Protein AF-A0A1I3E8C1-F1 (afdb_monomer_lite)

Organism: NCBI:txid1114924

Structure (mmCIF, N/CA/C/O backbone):
data_AF-A0A1I3E8C1-F1
#
_entry.id   AF-A0A1I3E8C1-F1
#
loop_
_atom_site.group_PDB
_atom_site.id
_atom_site.type_symbol
_atom_site.label_atom_id
_atom_site.label_alt_id
_atom_site.label_comp_id
_atom_site.label_asym_id
_atom_site.label_entity_id
_atom_site.label_seq_id
_atom_site.pdbx_PDB_ins_code
_atom_site.Cartn_x
_atom_site.Cartn_y
_atom_site.Cartn_z
_atom_site.occupancy
_atom_site.B_iso_or_equiv
_atom_site.auth_seq_id
_atom_site.auth_comp_id
_atom_site.auth_asym_id
_atom_site.auth_atom_id
_atom_site.pdbx_PDB_model_num
ATOM 1 N N . MET A 1 1 ? -11.367 -11.200 -10.787 1.00 90.81 1 MET A N 1
ATOM 2 C CA . MET A 1 1 ? -10.631 -12.449 -10.501 1.00 90.81 1 MET A CA 1
ATOM 3 C C . MET A 1 1 ? -9.320 -12.421 -11.269 1.00 90.81 1 MET A C 1
ATOM 5 O O . MET A 1 1 ? -9.346 -12.141 -12.465 1.00 90.81 1 MET A O 1
ATOM 9 N N . LYS A 1 2 ? -8.200 -12.751 -10.620 1.00 92.44 2 LYS A N 1
ATOM 10 C CA . LYS A 1 2 ? -6.857 -12.758 -11.223 1.00 92.44 2 LYS A CA 1
ATOM 11 C C . LYS A 1 2 ? -6.466 -14.172 -11.637 1.00 92.44 2 LYS A C 1
ATOM 13 O O . LYS A 1 2 ? -6.745 -15.126 -10.909 1.00 92.44 2 LYS A O 1
ATOM 18 N N . ARG A 1 3 ? -5.844 -14.322 -12.805 1.00 94.31 3 ARG A N 1
ATOM 19 C CA . ARG A 1 3 ? -5.458 -15.621 -13.367 1.00 94.31 3 ARG A CA 1
ATOM 20 C C . ARG A 1 3 ? -3.944 -15.805 -13.298 1.00 94.31 3 ARG A C 1
ATOM 22 O O . ARG A 1 3 ? -3.208 -14.879 -13.596 1.00 94.31 3 ARG A O 1
ATOM 29 N N . PHE A 1 4 ? -3.511 -17.007 -12.927 1.00 94.56 4 PHE A N 1
ATOM 30 C CA . PHE A 1 4 ? -2.119 -17.455 -12.999 1.00 94.56 4 PHE A CA 1
ATOM 31 C C . PHE A 1 4 ? -2.109 -18.856 -13.607 1.00 94.56 4 PHE A C 1
ATOM 33 O O . PHE A 1 4 ? -2.666 -19.792 -13.022 1.00 94.56 4 PHE A O 1
ATOM 40 N N . GLY A 1 5 ? -1.564 -18.987 -14.819 1.00 93.12 5 GLY A N 1
ATOM 41 C CA . GLY A 1 5 ? -1.606 -20.237 -15.578 1.00 93.12 5 GLY A CA 1
ATOM 42 C C . GLY A 1 5 ? -3.046 -20.723 -15.810 1.00 93.12 5 GLY A C 1
ATOM 43 O O . GLY A 1 5 ? -3.885 -20.025 -16.394 1.00 93.12 5 GLY A O 1
ATOM 44 N N . ALA A 1 6 ? -3.360 -21.931 -15.338 1.00 95.25 6 ALA A N 1
ATOM 45 C CA . ALA A 1 6 ? -4.699 -22.528 -15.427 1.00 95.25 6 ALA A CA 1
ATOM 46 C C . ALA A 1 6 ? -5.628 -22.183 -14.244 1.00 95.25 6 ALA A C 1
ATOM 48 O O . ALA A 1 6 ? -6.795 -22.578 -14.242 1.00 95.25 6 ALA A O 1
ATOM 49 N N . HIS A 1 7 ? -5.144 -21.457 -13.233 1.00 96.25 7 HIS A N 1
ATOM 50 C CA . HIS A 1 7 ? -5.884 -21.201 -11.998 1.00 96.25 7 HIS A CA 1
ATOM 51 C C . HIS A 1 7 ? -6.375 -19.756 -11.906 1.00 96.25 7 HIS A C 1
ATOM 53 O O . HIS A 1 7 ? -5.718 -18.825 -12.364 1.00 96.25 7 HIS A O 1
ATOM 59 N N . THR A 1 8 ? -7.539 -19.573 -11.283 1.00 96.44 8 THR A N 1
ATOM 60 C CA . THR A 1 8 ? -8.176 -18.265 -11.081 1.00 96.44 8 THR A CA 1
ATOM 61 C C . THR A 1 8 ? -8.398 -18.025 -9.589 1.00 96.44 8 THR A C 1
ATOM 63 O O . THR A 1 8 ? -8.816 -18.941 -8.878 1.00 96.44 8 THR A O 1
ATOM 66 N N . TYR A 1 9 ? -8.104 -16.810 -9.124 1.00 97.06 9 TYR A N 1
ATOM 67 C CA . TYR A 1 9 ? -8.070 -16.428 -7.712 1.00 97.06 9 TYR A CA 1
ATOM 68 C C . TYR A 1 9 ? -8.887 -15.155 -7.435 1.00 97.06 9 TYR A C 1
ATOM 70 O O . TYR A 1 9 ? -9.003 -14.303 -8.327 1.00 97.06 9 TYR A O 1
ATOM 78 N N . PRO A 1 10 ? -9.429 -15.003 -6.211 1.00 97.38 10 PRO A N 1
ATOM 79 C CA . PRO A 1 10 ? -10.002 -13.743 -5.740 1.00 97.38 10 PRO A CA 1
ATOM 80 C C . PRO A 1 10 ? -8.956 -12.629 -5.761 1.00 97.38 10 PRO A C 1
ATOM 82 O O . PRO A 1 10 ? -7.851 -12.838 -5.279 1.00 97.38 10 PRO A O 1
ATOM 85 N N . ASP A 1 11 ? -9.275 -11.466 -6.319 1.00 96.00 11 ASP A N 1
ATOM 86 C CA . ASP A 1 11 ? -8.301 -10.406 -6.623 1.00 96.00 11 ASP A CA 1
ATOM 87 C C . ASP A 1 11 ? -8.616 -9.043 -6.015 1.00 96.00 11 ASP A C 1
ATOM 89 O O . ASP A 1 11 ? -7.923 -8.065 -6.284 1.00 96.00 11 ASP A O 1
ATOM 93 N N . THR A 1 12 ? -9.632 -8.986 -5.167 1.00 97.56 12 THR A N 1
ATOM 94 C CA . THR A 1 12 ? -9.963 -7.817 -4.353 1.00 97.56 12 THR A CA 1
ATOM 95 C C . THR A 1 12 ? -10.005 -8.237 -2.895 1.00 97.56 12 THR A C 1
ATOM 97 O O . THR A 1 12 ? -10.321 -9.388 -2.604 1.00 97.56 12 THR A O 1
ATOM 100 N N . ILE A 1 13 ? -9.746 -7.319 -1.962 1.00 98.06 13 ILE A N 1
ATOM 101 C CA . ILE A 1 13 ? -9.840 -7.629 -0.526 1.00 98.06 13 ILE A CA 1
ATOM 102 C C . ILE A 1 13 ? -11.200 -8.263 -0.193 1.00 98.06 13 ILE A C 1
ATOM 104 O O . ILE A 1 13 ? -11.235 -9.296 0.464 1.00 98.06 13 ILE A O 1
ATOM 108 N N . ASP A 1 14 ? -12.292 -7.724 -0.742 1.00 97.12 14 ASP A N 1
ATOM 109 C CA . ASP A 1 14 ? -13.659 -8.226 -0.545 1.00 97.12 14 ASP A CA 1
ATOM 110 C C . ASP A 1 14 ? -13.852 -9.676 -1.012 1.00 97.12 14 ASP A C 1
ATOM 112 O O . ASP A 1 14 ? -14.441 -10.499 -0.312 1.00 97.12 14 ASP A O 1
ATOM 116 N N . THR A 1 15 ? -13.320 -10.023 -2.185 1.00 97.88 15 THR A N 1
ATOM 117 C CA . THR A 1 15 ? -13.428 -11.393 -2.708 1.00 97.88 15 THR A CA 1
ATOM 118 C C . THR A 1 15 ? -12.478 -12.353 -1.989 1.00 97.88 15 THR A C 1
ATOM 120 O O . THR A 1 15 ? -12.810 -13.524 -1.817 1.00 97.88 15 THR A O 1
ATOM 123 N N . ILE A 1 16 ? -11.327 -11.865 -1.514 1.00 97.75 16 ILE A N 1
ATOM 124 C CA . ILE A 1 16 ? -10.372 -12.633 -0.706 1.00 97.75 16 ILE A CA 1
ATOM 125 C C . ILE A 1 16 ? -10.982 -12.999 0.646 1.00 97.75 16 ILE A C 1
ATOM 127 O O . ILE A 1 16 ? -10.879 -14.153 1.054 1.00 97.75 16 ILE A O 1
ATOM 131 N N . VAL A 1 17 ? -11.625 -12.050 1.338 1.00 96.19 17 VAL A N 1
ATOM 132 C CA . VAL A 1 17 ? -12.232 -12.314 2.655 1.00 96.19 17 VAL A CA 1
ATOM 133 C C . VAL A 1 17 ? -13.454 -13.222 2.579 1.00 96.19 17 VAL A C 1
ATOM 135 O O . VAL A 1 17 ? -13.719 -13.958 3.528 1.00 96.19 17 VAL A O 1
ATOM 138 N N . ALA A 1 18 ? -14.170 -13.209 1.453 1.00 96.06 18 ALA A N 1
ATOM 139 C CA . ALA A 1 18 ? -15.279 -14.124 1.199 1.00 96.06 18 ALA A CA 1
ATOM 140 C C . ALA A 1 18 ? -14.812 -15.576 0.960 1.00 96.06 18 ALA A C 1
ATOM 142 O O . ALA A 1 18 ? -15.563 -16.519 1.214 1.00 96.06 18 ALA A O 1
ATOM 143 N N . ASP A 1 19 ? -13.571 -15.782 0.506 1.00 97.12 19 ASP A N 1
ATOM 144 C CA . ASP A 1 19 ? -12.983 -17.108 0.319 1.00 97.12 19 ASP A CA 1
ATOM 145 C C . ASP A 1 19 ? -12.275 -17.578 1.602 1.00 97.12 19 ASP A C 1
ATOM 147 O O . ASP A 1 19 ? -11.151 -17.186 1.921 1.00 97.12 19 ASP A O 1
ATOM 151 N N . SER A 1 20 ? -12.924 -18.490 2.333 1.00 94.00 20 SER A N 1
ATOM 152 C CA . SER A 1 20 ? -12.421 -19.040 3.606 1.00 94.00 20 SER A CA 1
ATOM 153 C C . SER A 1 20 ? -11.043 -19.715 3.532 1.00 94.00 20 SER A C 1
ATOM 155 O O . SER A 1 20 ? -10.358 -19.847 4.555 1.00 94.00 20 SER A O 1
ATOM 157 N N . THR A 1 21 ? -10.624 -20.167 2.348 1.00 96.12 21 THR A N 1
ATOM 158 C CA . THR A 1 21 ? -9.291 -20.734 2.140 1.00 96.12 21 THR A CA 1
ATOM 159 C C . THR A 1 21 ? -8.301 -19.619 1.858 1.00 96.12 21 THR A C 1
ATOM 161 O O . THR A 1 21 ? -7.231 -19.573 2.466 1.00 96.12 21 THR A O 1
ATOM 164 N N . PHE A 1 22 ? -8.657 -18.708 0.961 1.00 96.25 22 PHE A N 1
ATOM 165 C CA . PHE A 1 22 ? -7.759 -17.673 0.479 1.00 96.25 22 PHE A CA 1
ATOM 166 C C . PHE A 1 22 ? -7.505 -16.576 1.518 1.00 96.25 22 PHE A C 1
ATOM 168 O O . PHE A 1 22 ? -6.365 -16.133 1.654 1.00 96.25 22 PHE A O 1
ATOM 175 N N . VAL A 1 23 ? -8.492 -16.244 2.357 1.00 97.88 23 VAL A N 1
ATOM 176 C CA . VAL A 1 23 ? -8.310 -15.333 3.499 1.00 97.88 23 VAL A CA 1
ATOM 177 C C . VAL A 1 23 ? -7.210 -15.814 4.451 1.00 97.88 23 VAL A C 1
ATOM 179 O O . VAL A 1 23 ? -6.438 -15.006 4.957 1.00 97.88 23 VAL A O 1
ATOM 182 N N . LYS A 1 24 ? -7.060 -17.133 4.651 1.00 97.75 24 LYS A N 1
ATOM 183 C CA . LYS A 1 24 ? -5.987 -17.702 5.489 1.00 97.75 24 LYS A CA 1
ATOM 184 C C . LYS A 1 24 ? -4.617 -17.548 4.834 1.00 97.75 24 LYS A C 1
ATOM 186 O O . LYS A 1 24 ? -3.630 -17.301 5.521 1.00 97.75 24 LYS A O 1
ATOM 191 N N . VAL A 1 25 ? -4.551 -17.700 3.511 1.00 98.19 25 VAL A N 1
ATOM 192 C CA . VAL A 1 25 ? -3.313 -17.518 2.740 1.00 98.19 25 VAL A CA 1
ATOM 193 C C . VAL A 1 25 ? -2.878 -16.054 2.798 1.00 98.19 25 VAL A C 1
ATOM 195 O O . VAL A 1 25 ? -1.715 -15.781 3.087 1.00 98.19 25 VAL A O 1
ATOM 198 N N . PHE A 1 26 ? -3.819 -15.128 2.603 1.00 98.25 26 PHE A N 1
ATOM 199 C CA . PHE A 1 26 ? -3.570 -13.693 2.697 1.00 98.25 26 PHE A CA 1
ATOM 200 C C . PHE A 1 26 ? -3.202 -13.262 4.125 1.00 98.25 26 PHE A C 1
ATOM 202 O O . PHE A 1 26 ? -2.244 -12.522 4.315 1.00 98.25 26 PHE A O 1
ATOM 209 N N . PHE A 1 27 ? -3.867 -13.800 5.151 1.00 98.12 27 PHE A N 1
ATOM 210 C CA . PHE A 1 27 ? -3.506 -13.545 6.548 1.00 98.12 27 PHE A CA 1
ATOM 211 C C . PHE A 1 27 ? -2.068 -13.980 6.871 1.00 98.12 27 PHE A C 1
ATOM 213 O O . PHE A 1 27 ? -1.322 -13.222 7.483 1.00 98.12 27 PHE A O 1
ATOM 220 N N . ASN A 1 28 ? -1.643 -15.166 6.420 1.00 97.88 28 ASN A N 1
ATOM 221 C CA . ASN A 1 28 ? -0.268 -15.634 6.629 1.00 97.88 28 ASN A CA 1
ATOM 222 C C . ASN A 1 28 ? 0.772 -14.713 5.974 1.00 97.88 28 ASN A C 1
ATOM 224 O O . ASN A 1 28 ? 1.855 -14.526 6.525 1.00 97.88 28 ASN A O 1
ATOM 228 N N . HIS A 1 29 ? 0.441 -14.141 4.812 1.00 98.12 29 HIS A N 1
ATOM 229 C CA . HIS A 1 29 ? 1.263 -13.119 4.165 1.00 98.12 29 HIS A CA 1
ATOM 230 C C . HIS A 1 29 ? 1.371 -11.858 5.027 1.00 98.12 29 HIS A C 1
ATOM 232 O O . HIS A 1 29 ? 2.478 -11.429 5.334 1.00 98.12 29 HIS A O 1
ATOM 238 N N . LEU A 1 30 ? 0.247 -11.321 5.507 1.00 97.75 30 LEU A N 1
ATOM 239 C CA . LEU A 1 30 ? 0.248 -10.122 6.353 1.00 97.75 30 LEU A CA 1
ATOM 240 C C . LEU A 1 30 ? 0.985 -10.323 7.682 1.00 97.75 30 LEU A C 1
ATOM 242 O O . LEU A 1 30 ? 1.650 -9.409 8.156 1.00 97.75 30 LEU A O 1
ATOM 246 N N . VAL A 1 31 ? 0.925 -11.520 8.275 1.00 97.69 31 VAL A N 1
ATOM 247 C CA . VAL A 1 31 ? 1.734 -11.855 9.460 1.00 97.69 31 VAL A CA 1
ATOM 248 C C . VAL A 1 31 ? 3.229 -11.771 9.146 1.00 97.69 31 VAL A C 1
ATOM 250 O O . VAL A 1 31 ? 3.986 -11.231 9.951 1.00 97.69 31 VAL A O 1
ATOM 253 N N . ALA A 1 32 ? 3.660 -12.273 7.985 1.00 96.75 32 ALA A N 1
ATOM 254 C CA . ALA A 1 32 ? 5.054 -12.178 7.557 1.00 96.75 32 ALA A CA 1
ATOM 255 C C . ALA A 1 32 ? 5.477 -10.727 7.257 1.00 96.75 32 ALA A C 1
ATOM 257 O O . ALA A 1 32 ? 6.616 -10.361 7.537 1.00 96.75 32 ALA A O 1
ATOM 258 N N . GLU A 1 33 ? 4.558 -9.895 6.758 1.00 96.81 33 GLU A N 1
ATOM 259 C CA . GLU A 1 33 ? 4.754 -8.448 6.570 1.00 96.81 33 GLU A CA 1
ATOM 260 C C . GLU A 1 33 ? 4.566 -7.622 7.853 1.00 96.81 33 GLU A C 1
ATOM 262 O O . GLU A 1 33 ? 4.646 -6.398 7.799 1.00 96.81 33 GLU A O 1
ATOM 267 N N . LEU A 1 34 ? 4.319 -8.261 9.004 1.00 96.81 34 LEU A N 1
ATOM 268 C CA . LEU A 1 34 ? 4.063 -7.592 10.286 1.00 96.81 34 LEU A CA 1
ATOM 269 C C . LEU A 1 34 ? 2.903 -6.580 10.238 1.00 96.81 34 LEU A C 1
ATOM 271 O O . LEU A 1 34 ? 2.921 -5.606 10.981 1.00 96.81 34 LEU A O 1
ATOM 275 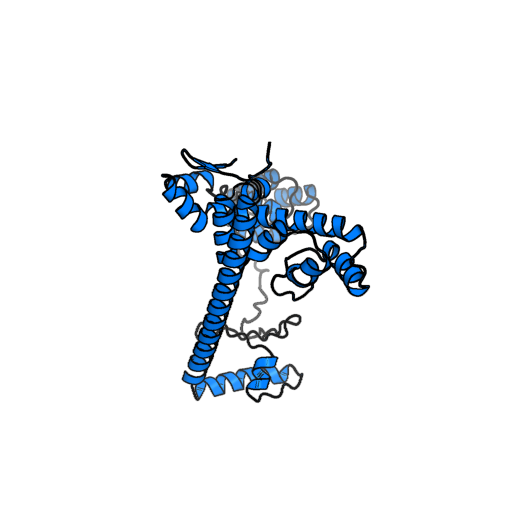N N . SER A 1 35 ? 1.900 -6.831 9.393 1.00 98.06 35 SER A N 1
ATOM 276 C CA . SER A 1 35 ? 0.693 -6.004 9.254 1.00 98.06 35 SER A CA 1
ATOM 277 C C . SER A 1 35 ? -0.647 -6.770 9.357 1.00 98.06 35 SER A C 1
ATOM 279 O O . SER A 1 35 ? -1.614 -6.438 8.656 1.00 98.06 35 SER A O 1
ATOM 281 N N . PRO A 1 36 ? -0.777 -7.834 10.186 1.00 97.94 36 PRO A N 1
ATOM 282 C CA . PRO A 1 36 ? -2.023 -8.599 10.270 1.00 97.94 36 PRO A CA 1
ATOM 283 C C . PRO A 1 36 ? -3.195 -7.801 10.861 1.00 97.94 36 PRO A C 1
ATOM 285 O O . PRO A 1 36 ? -4.350 -8.167 10.637 1.00 97.94 36 PRO A O 1
ATOM 288 N N . GLU A 1 37 ? -2.931 -6.730 11.611 1.00 98.19 37 GLU A N 1
ATOM 289 C CA . GLU A 1 37 ? -3.941 -5.874 12.238 1.00 98.19 37 GLU A CA 1
ATOM 290 C C . GLU A 1 37 ? -4.914 -5.259 11.231 1.00 98.19 37 GLU A C 1
ATOM 292 O O . GLU A 1 37 ? -6.105 -5.189 11.526 1.00 98.19 37 GLU A O 1
ATOM 297 N N . ASN A 1 38 ? -4.452 -4.927 10.023 1.00 98.31 38 ASN A N 1
ATOM 298 C CA . ASN A 1 38 ? -5.296 -4.370 8.966 1.00 98.31 38 ASN A CA 1
ATOM 299 C C . ASN A 1 38 ? -6.427 -5.333 8.582 1.00 98.31 38 ASN A C 1
ATOM 301 O O . ASN A 1 38 ? -7.598 -4.955 8.535 1.00 98.31 38 ASN A O 1
ATOM 305 N N . LEU A 1 39 ? -6.097 -6.610 8.373 1.00 97.75 39 LEU A N 1
ATOM 306 C CA . LEU A 1 39 ? -7.094 -7.622 8.028 1.00 97.75 39 LEU A CA 1
ATOM 307 C C . LEU A 1 39 ? -7.961 -8.007 9.230 1.00 97.75 39 LEU A C 1
ATOM 309 O O . LEU A 1 39 ? -9.155 -8.251 9.068 1.00 97.75 39 LEU A O 1
ATOM 313 N N . LEU A 1 40 ? -7.389 -8.044 10.437 1.00 97.31 40 LEU A N 1
ATOM 314 C CA . LEU A 1 40 ? -8.146 -8.321 11.661 1.00 97.31 40 LEU A CA 1
ATOM 315 C C . LEU A 1 40 ? -9.190 -7.238 11.946 1.00 97.31 40 LEU A C 1
ATOM 317 O O . LEU A 1 40 ? -10.320 -7.573 12.297 1.00 97.31 40 LEU A O 1
ATOM 321 N N . PHE A 1 41 ? -8.835 -5.966 11.761 1.00 97.88 41 PHE A N 1
ATOM 322 C CA . PHE A 1 41 ? -9.766 -4.848 11.862 1.00 97.88 41 PHE A CA 1
ATOM 323 C C . PHE A 1 41 ? -10.852 -4.924 10.780 1.00 97.88 41 PHE A C 1
ATOM 325 O O . PHE A 1 41 ? -12.039 -4.778 11.078 1.00 97.88 41 PHE A O 1
ATOM 332 N N . TYR A 1 42 ? -10.457 -5.223 9.537 1.00 97.19 42 TYR A N 1
ATOM 333 C CA . TYR A 1 42 ? -11.379 -5.332 8.406 1.00 97.19 42 TYR A CA 1
ATOM 334 C C . TYR A 1 42 ? -12.437 -6.431 8.602 1.00 97.19 42 TYR A C 1
ATOM 336 O O . TYR A 1 42 ? -13.616 -6.215 8.334 1.00 97.19 42 TYR A O 1
ATOM 344 N N . LEU A 1 43 ? -12.023 -7.596 9.114 1.00 94.25 43 LEU A N 1
ATOM 345 C CA . LEU A 1 43 ? -12.893 -8.748 9.389 1.00 94.25 43 LEU A CA 1
ATOM 346 C C . LEU A 1 43 ? -13.662 -8.651 10.715 1.00 94.25 43 LEU A C 1
ATOM 348 O O . LEU A 1 43 ? -14.575 -9.445 10.952 1.00 94.25 43 LEU A O 1
ATOM 352 N N . GLY A 1 44 ? -13.242 -7.763 11.618 1.00 90.12 44 GLY A N 1
ATOM 353 C CA . GLY A 1 44 ? -13.774 -7.670 12.972 1.00 90.12 44 GLY A CA 1
ATOM 354 C C . GLY A 1 44 ? -15.266 -7.337 13.008 1.00 90.12 44 GLY A C 1
ATOM 355 O O . GLY A 1 44 ? -15.812 -6.706 12.105 1.00 90.12 44 GLY A O 1
ATOM 356 N N . GLY A 1 45 ? -15.945 -7.737 14.083 1.00 87.31 45 GLY A N 1
ATOM 357 C CA . GLY A 1 45 ? -17.276 -7.209 14.385 1.00 87.31 45 GLY A CA 1
ATOM 358 C C . GLY A 1 45 ? -17.220 -5.709 14.691 1.00 87.31 45 GLY A C 1
ATOM 359 O O . GLY A 1 45 ? -16.153 -5.169 14.978 1.00 87.31 45 GLY A O 1
ATOM 360 N N . PHE A 1 46 ? -18.369 -5.040 14.626 1.00 87.56 46 PHE A N 1
ATOM 361 C CA . PHE A 1 46 ? -18.488 -3.637 15.013 1.00 87.56 46 PHE A CA 1
ATOM 362 C C . PHE A 1 46 ? -18.980 -3.538 16.461 1.00 87.56 46 PHE A C 1
ATOM 364 O O . PHE A 1 46 ? -20.154 -3.760 16.743 1.00 87.56 46 PHE A O 1
ATOM 371 N N . ASP A 1 47 ? -18.054 -3.225 17.364 1.00 95.94 47 ASP A N 1
ATOM 372 C CA . ASP A 1 47 ? -18.327 -2.759 18.727 1.00 95.94 47 ASP A CA 1
ATOM 373 C C . ASP A 1 47 ? -17.320 -1.639 19.0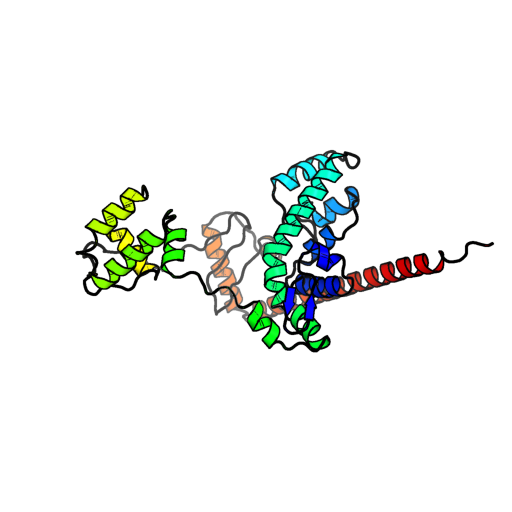33 1.00 95.94 47 ASP A C 1
ATOM 375 O O . ASP A 1 47 ? -16.131 -1.943 19.192 1.00 95.94 47 ASP A O 1
ATOM 379 N N . PRO A 1 48 ? -17.740 -0.362 19.088 1.00 96.62 48 PRO A N 1
ATOM 380 C CA . PRO A 1 48 ? -16.844 0.764 19.344 1.00 96.62 48 PRO A CA 1
ATOM 381 C C . PRO A 1 48 ? -16.013 0.607 20.618 1.00 96.62 48 PRO A C 1
ATOM 383 O O . PRO A 1 48 ? -14.809 0.869 20.599 1.00 96.62 48 PRO A O 1
ATOM 386 N N . ARG A 1 49 ? -16.620 0.088 21.695 1.00 97.69 49 ARG A N 1
ATOM 387 C CA . ARG A 1 49 ? -15.971 -0.064 23.008 1.00 97.69 49 ARG A CA 1
ATOM 388 C C . ARG A 1 49 ? -14.822 -1.065 22.960 1.00 97.69 49 ARG A C 1
ATOM 390 O O . ARG A 1 49 ? -13.815 -0.884 23.640 1.00 97.69 49 ARG A O 1
ATOM 397 N N . ALA A 1 50 ? -14.966 -2.120 22.160 1.00 96.56 50 ALA A N 1
ATOM 398 C CA . ALA A 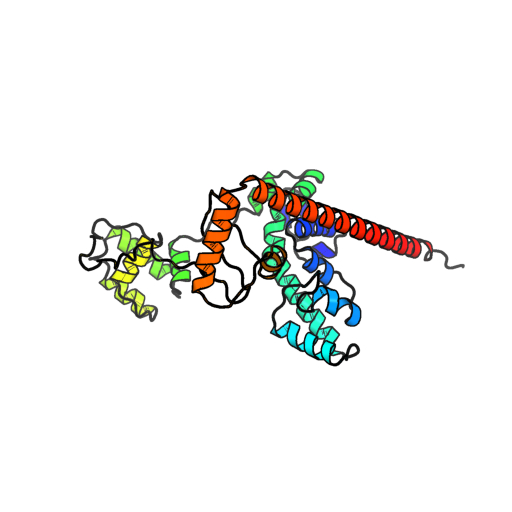1 50 ? -13.937 -3.140 21.984 1.00 96.56 50 ALA A CA 1
ATOM 399 C C . ALA A 1 50 ? -12.938 -2.795 20.868 1.00 96.56 50 ALA A C 1
ATOM 401 O O . ALA A 1 50 ? -11.757 -3.124 20.968 1.00 96.56 50 ALA A O 1
ATOM 402 N N . THR A 1 51 ? -13.402 -2.148 19.799 1.00 96.31 51 THR A N 1
ATOM 403 C CA . THR A 1 51 ? -12.618 -1.904 18.579 1.00 96.31 51 THR A CA 1
ATOM 404 C C . THR A 1 51 ? -11.639 -0.754 18.765 1.00 96.31 51 THR A C 1
ATOM 406 O O . THR A 1 51 ? -10.461 -0.891 18.427 1.00 96.31 51 THR A O 1
ATOM 409 N N . TYR A 1 52 ? -12.104 0.361 19.335 1.00 98.19 52 TYR A N 1
ATOM 410 C CA . TYR A 1 52 ? -11.308 1.574 19.484 1.00 98.19 52 TYR A CA 1
ATOM 411 C C . TYR A 1 52 ? -9.985 1.350 20.245 1.00 98.19 52 TYR A C 1
ATOM 413 O O . TYR A 1 52 ? -8.933 1.600 19.654 1.00 98.19 52 TYR A O 1
ATOM 421 N N . PRO A 1 53 ? -9.966 0.804 21.480 1.00 98.00 53 PRO A N 1
ATOM 422 C CA . PRO A 1 53 ? -8.719 0.662 22.242 1.00 98.00 53 PRO A CA 1
ATOM 423 C C . PRO A 1 53 ? -7.748 -0.384 21.668 1.00 98.00 53 PRO A C 1
ATOM 425 O O . PRO A 1 53 ? -6.597 -0.467 22.095 1.00 98.00 53 PRO A O 1
ATOM 428 N N . VAL A 1 54 ? -8.197 -1.225 20.730 1.00 97.81 54 VAL A N 1
ATOM 429 C CA . VAL A 1 54 ? -7.374 -2.287 20.134 1.00 97.81 54 VAL A CA 1
ATOM 430 C C . VAL A 1 54 ? -6.737 -1.842 18.822 1.00 97.81 54 VAL A C 1
ATOM 432 O O . VAL A 1 54 ? -5.568 -2.162 18.596 1.00 97.81 54 VAL A O 1
ATOM 435 N N . PHE A 1 55 ? -7.492 -1.128 17.982 1.00 98.25 55 PHE A N 1
ATOM 436 C CA . PHE A 1 55 ? -7.091 -0.809 16.611 1.00 98.25 55 PHE A CA 1
ATOM 437 C C . PHE A 1 55 ? -6.962 0.690 16.327 1.00 98.25 55 PHE A C 1
ATOM 439 O O . PHE A 1 55 ? -6.151 1.066 15.493 1.00 98.25 55 PHE A O 1
ATOM 446 N N . ILE A 1 56 ? -7.738 1.553 16.981 1.00 98.25 56 ILE A N 1
ATOM 447 C CA . ILE A 1 56 ? -7.824 2.974 16.600 1.00 98.25 56 ILE A CA 1
ATOM 448 C C . ILE A 1 56 ? -6.970 3.855 17.508 1.00 98.25 56 ILE A C 1
ATOM 450 O O . ILE A 1 56 ? -6.234 4.711 17.019 1.00 98.25 56 ILE A O 1
ATOM 454 N N . GLN A 1 57 ? -7.050 3.623 18.820 1.00 98.19 57 GLN A N 1
ATOM 455 C CA . GLN A 1 57 ? -6.379 4.435 19.827 1.00 98.19 57 GLN A CA 1
ATOM 456 C C . GLN A 1 57 ? -4.873 4.531 19.551 1.00 98.19 57 GLN A C 1
ATOM 458 O O . GLN A 1 57 ? -4.204 3.535 19.260 1.00 98.19 57 GLN A O 1
ATOM 463 N N . LEU A 1 58 ? -4.323 5.737 19.695 1.00 97.81 58 LEU A N 1
ATOM 464 C CA . LEU A 1 58 ? -2.890 5.961 19.548 1.00 97.81 58 LEU A CA 1
ATOM 465 C C . LEU A 1 58 ? -2.094 5.091 20.536 1.00 97.81 58 LEU A C 1
ATOM 467 O O . LEU A 1 58 ? -2.355 5.096 21.739 1.00 97.81 58 LEU A O 1
ATOM 471 N N . GLY A 1 59 ? -1.116 4.342 20.023 1.00 97.31 59 GLY A N 1
ATOM 472 C CA . GLY A 1 59 ? -0.310 3.409 20.811 1.00 97.31 59 GLY A CA 1
ATOM 473 C C . GLY A 1 59 ? -1.003 2.079 21.121 1.00 97.31 59 GLY A C 1
ATOM 474 O O . GLY A 1 59 ? -0.455 1.274 21.881 1.00 97.31 59 GLY A O 1
ATOM 475 N N . ALA A 1 60 ? -2.184 1.815 20.551 1.00 97.12 60 ALA A N 1
ATOM 476 C CA . ALA A 1 60 ? -2.833 0.520 20.681 1.00 97.12 60 ALA A CA 1
ATOM 477 C C . ALA A 1 60 ? -1.946 -0.604 20.124 1.00 97.12 60 ALA A C 1
ATOM 479 O O . ALA A 1 60 ? -1.215 -0.449 19.147 1.00 97.12 60 ALA A O 1
ATOM 480 N N . LYS A 1 61 ? -2.028 -1.790 20.737 1.00 94.94 61 LYS A N 1
ATOM 481 C CA . LYS A 1 61 ? -1.176 -2.935 20.371 1.00 94.94 61 LYS A CA 1
ATOM 482 C C . LYS A 1 61 ? -1.319 -3.348 18.901 1.00 94.94 61 LYS A C 1
ATOM 484 O O . LYS A 1 61 ? -0.359 -3.843 18.316 1.00 94.94 61 LYS A O 1
ATOM 489 N N . HIS A 1 62 ? -2.520 -3.211 18.351 1.00 96.94 62 HIS A N 1
ATOM 490 C CA . HIS A 1 62 ? -2.845 -3.528 16.965 1.00 96.94 62 HIS A CA 1
ATOM 491 C C . HIS A 1 62 ? -3.302 -2.266 16.232 1.00 96.94 62 HIS A C 1
ATOM 493 O O . HIS A 1 62 ? -4.217 -2.333 15.417 1.00 96.94 62 HIS A O 1
ATOM 499 N N . GLN A 1 63 ? -2.701 -1.118 16.569 1.00 98.12 63 GLN A N 1
ATOM 500 C CA . GLN A 1 63 ? -3.049 0.157 15.962 1.00 98.12 63 GLN A CA 1
ATOM 501 C C . GLN A 1 63 ? -2.933 0.071 14.434 1.00 98.12 63 GLN A C 1
ATOM 503 O O . GLN A 1 63 ? -1.869 -0.254 13.913 1.00 98.12 63 GLN A O 1
ATOM 508 N N . ILE A 1 64 ? -4.018 0.390 13.730 1.00 98.12 64 ILE A N 1
ATOM 509 C CA . ILE A 1 64 ? -4.034 0.499 12.271 1.00 98.12 64 ILE A CA 1
ATOM 510 C C . ILE A 1 64 ? -3.571 1.890 11.834 1.00 98.12 64 ILE A C 1
ATOM 512 O O . ILE A 1 64 ? -3.775 2.888 12.532 1.00 98.12 64 ILE A O 1
ATOM 516 N N . ASN A 1 65 ? -2.943 1.962 10.661 1.00 96.50 65 ASN A N 1
ATOM 517 C CA . ASN A 1 65 ? -2.495 3.228 10.093 1.00 96.50 65 ASN A CA 1
ATOM 518 C C . ASN A 1 65 ? -3.641 3.900 9.323 1.00 96.50 65 ASN A C 1
ATOM 520 O O . ASN A 1 65 ? -3.893 3.560 8.168 1.00 96.50 65 ASN A O 1
ATOM 524 N N . ILE A 1 66 ? -4.330 4.828 9.985 1.00 97.75 66 ILE A N 1
ATOM 525 C CA . ILE A 1 66 ? -5.357 5.690 9.392 1.00 97.75 66 ILE A CA 1
ATOM 526 C C . ILE A 1 66 ? -5.004 7.162 9.594 1.00 97.75 66 ILE A C 1
ATOM 528 O O . ILE A 1 66 ? -4.316 7.532 10.552 1.00 97.75 66 ILE A O 1
ATOM 532 N N . SER A 1 67 ? -5.497 8.002 8.692 1.00 96.88 67 SER A N 1
ATOM 533 C CA . SER A 1 67 ? -5.327 9.449 8.732 1.00 96.88 67 SER A CA 1
ATOM 534 C C . SER A 1 67 ? -5.852 10.072 10.032 1.00 96.88 67 SER A C 1
ATOM 536 O O . SER A 1 67 ? -6.830 9.612 10.627 1.00 96.88 67 SER A O 1
ATOM 538 N N . SER A 1 68 ? -5.221 11.169 10.466 1.00 97.12 68 SER A N 1
ATOM 539 C CA . SER A 1 68 ? -5.671 11.924 11.644 1.00 97.12 68 SER A CA 1
ATOM 540 C C . SER A 1 68 ? -7.108 12.418 11.483 1.00 97.12 68 SER A C 1
ATOM 542 O O . SER A 1 68 ? -7.887 12.314 12.420 1.00 97.12 68 SER A O 1
ATOM 544 N N . ALA A 1 69 ? -7.489 12.830 10.270 1.00 96.06 69 ALA A N 1
ATOM 545 C CA . ALA A 1 69 ? -8.846 13.260 9.945 1.00 96.06 69 ALA A CA 1
ATOM 546 C C . ALA A 1 69 ? -9.914 12.183 10.215 1.00 96.06 69 ALA A C 1
ATOM 548 O O . ALA A 1 69 ? -11.047 12.526 10.541 1.00 96.06 69 ALA A O 1
ATOM 549 N N . GLN A 1 70 ? -9.570 10.896 10.087 1.00 96.25 70 GLN A N 1
ATOM 550 C CA . GLN A 1 70 ? -10.467 9.800 10.464 1.00 96.25 70 GLN A CA 1
ATOM 551 C C . GLN A 1 70 ? -10.390 9.482 11.958 1.00 96.25 70 GLN A C 1
ATOM 553 O O . GLN A 1 70 ? -11.411 9.196 12.579 1.00 96.25 70 GLN A O 1
ATOM 558 N N . ARG A 1 71 ? -9.190 9.530 12.549 1.00 98.31 71 ARG A N 1
ATOM 559 C CA . ARG A 1 71 ? -8.967 9.155 13.952 1.00 98.31 71 ARG A CA 1
ATOM 560 C C . ARG A 1 71 ? -9.510 10.177 14.953 1.00 98.31 71 ARG A C 1
ATOM 562 O O . ARG A 1 71 ? -10.157 9.774 15.911 1.00 98.31 71 ARG A O 1
ATOM 569 N N . GLU A 1 72 ? -9.285 11.469 14.735 1.00 98.44 72 GLU A N 1
ATOM 570 C CA . GLU A 1 72 ? -9.611 12.535 15.697 1.00 98.44 72 GLU A CA 1
ATOM 571 C C . GLU A 1 72 ? -11.089 12.536 16.137 1.00 98.44 72 GLU A C 1
ATOM 573 O O . GLU A 1 72 ? -11.328 12.524 17.344 1.00 98.44 72 GLU A O 1
ATOM 578 N N . PRO A 1 73 ? -12.092 12.423 15.241 1.00 98.50 73 PRO A N 1
ATOM 579 C CA . PRO A 1 73 ? -13.491 12.326 15.668 1.00 98.50 73 PRO A CA 1
ATOM 580 C C . PRO A 1 73 ? -13.784 11.091 16.537 1.00 98.50 73 PRO A C 1
ATOM 582 O O . PRO A 1 73 ? -14.630 11.138 17.428 1.00 98.50 73 PRO A O 1
ATOM 585 N N . MET A 1 74 ? -13.090 9.972 16.296 1.00 98.44 74 MET A N 1
ATOM 586 C CA . MET A 1 74 ? -13.211 8.771 17.132 1.00 98.44 74 MET A CA 1
ATOM 587 C C . MET A 1 74 ? -12.554 8.976 18.502 1.00 98.44 74 MET A C 1
ATOM 589 O O . MET A 1 74 ? -13.106 8.534 19.510 1.00 98.44 74 MET A O 1
ATOM 593 N N . ASP A 1 75 ? -11.410 9.666 18.545 1.00 98.56 75 ASP A N 1
ATOM 594 C CA . ASP A 1 75 ? -10.722 10.024 19.787 1.00 98.56 75 ASP A CA 1
ATOM 595 C C . ASP A 1 75 ? -11.605 10.944 20.657 1.00 98.56 75 ASP A C 1
ATOM 597 O O . ASP A 1 75 ? -11.713 10.730 21.866 1.00 98.56 75 ASP A O 1
ATOM 601 N N . GLU A 1 76 ? -12.298 11.916 20.051 1.00 98.56 76 GLU A N 1
ATOM 602 C CA . GLU A 1 76 ? -13.236 12.823 20.731 1.00 98.56 76 GLU A CA 1
ATOM 603 C C . GLU A 1 76 ? -14.435 12.080 21.339 1.00 98.56 76 GLU A C 1
ATOM 605 O O . GLU A 1 76 ? -14.744 12.259 22.522 1.00 98.56 76 GLU A O 1
ATOM 610 N N . LEU A 1 77 ? -15.083 11.200 20.567 1.00 98.56 77 LEU A N 1
ATOM 611 C CA . LEU A 1 77 ? -16.203 10.386 21.054 1.00 98.56 77 LEU A CA 1
ATOM 612 C C . LEU A 1 77 ? -15.771 9.442 22.183 1.00 98.56 77 LEU A C 1
ATOM 614 O O . LEU A 1 77 ? -16.466 9.311 23.194 1.00 98.56 77 LEU A O 1
ATOM 618 N N . ALA A 1 78 ? -14.606 8.806 22.038 1.00 98.38 78 ALA A N 1
ATOM 619 C CA . ALA A 1 78 ? -14.048 7.928 23.058 1.00 98.38 78 ALA A CA 1
ATOM 620 C C . ALA A 1 78 ? -13.704 8.690 24.347 1.00 98.38 78 ALA A C 1
ATOM 622 O O . ALA A 1 78 ? -13.994 8.202 25.442 1.00 98.38 78 ALA A O 1
ATOM 623 N N . ALA A 1 79 ? -13.128 9.893 24.236 1.00 98.25 79 ALA A N 1
ATOM 624 C CA . ALA A 1 79 ? -12.814 10.753 25.376 1.00 98.25 79 ALA A CA 1
ATOM 625 C C . ALA A 1 79 ? -14.075 11.246 26.106 1.00 98.25 79 ALA A C 1
ATOM 627 O O . ALA A 1 79 ? -14.074 11.338 27.335 1.00 98.25 79 ALA A O 1
ATOM 628 N N . ALA A 1 80 ? -15.162 11.503 25.372 1.00 98.38 80 ALA A N 1
ATOM 629 C CA . ALA A 1 80 ? -16.472 11.823 25.938 1.00 98.38 80 ALA A CA 1
ATOM 630 C C . ALA A 1 80 ? -17.189 10.602 26.552 1.00 98.38 80 ALA A C 1
ATOM 632 O O . ALA A 1 80 ? -18.189 10.761 27.251 1.00 98.38 80 ALA A O 1
ATOM 633 N N . GLY A 1 81 ? -16.696 9.382 26.301 1.00 98.12 81 GLY A N 1
ATOM 634 C CA . GLY A 1 81 ? -17.367 8.141 26.685 1.00 98.12 81 GLY A CA 1
ATOM 635 C C . GLY A 1 81 ? -18.677 7.894 25.929 1.00 98.12 81 GLY A C 1
ATOM 636 O O . GLY A 1 81 ? -19.503 7.103 26.391 1.00 98.12 81 GLY A O 1
ATOM 637 N N . ASP A 1 82 ? -18.873 8.556 24.785 1.00 98.25 82 ASP A N 1
ATOM 638 C CA . ASP A 1 82 ? -20.093 8.505 23.977 1.00 98.25 82 ASP A CA 1
ATOM 639 C C . ASP A 1 82 ? -20.042 7.336 22.980 1.00 98.25 82 ASP A C 1
ATOM 641 O O . ASP A 1 82 ? -19.907 7.485 21.765 1.00 98.25 82 ASP A O 1
ATOM 645 N N . TRP A 1 83 ? -20.071 6.122 23.526 1.00 97.56 83 TRP A N 1
ATOM 646 C CA . TRP A 1 83 ? -19.943 4.876 22.761 1.00 97.56 83 TRP A CA 1
ATOM 647 C C . TRP A 1 83 ? -21.197 4.493 21.975 1.00 97.56 83 TRP A C 1
ATOM 649 O O . TRP A 1 83 ? -21.119 3.665 21.070 1.00 97.56 83 TRP A O 1
ATOM 659 N N . ASP A 1 84 ? -22.339 5.068 22.347 1.00 97.69 84 ASP A N 1
ATOM 660 C CA . ASP A 1 84 ? -23.643 4.753 21.764 1.00 97.69 84 ASP A CA 1
ATOM 661 C C . ASP A 1 84 ? -24.019 5.765 20.657 1.00 97.69 84 ASP A C 1
ATOM 663 O O . ASP A 1 84 ? -25.096 5.682 20.062 1.00 97.69 84 ASP A O 1
ATOM 667 N N . ASN A 1 85 ? -23.114 6.704 20.344 1.00 97.94 85 ASN A N 1
ATOM 668 C CA . ASN A 1 85 ? -23.262 7.660 19.256 1.00 97.94 85 ASN A CA 1
ATOM 669 C C . ASN A 1 85 ? -23.343 6.957 17.891 1.00 97.94 85 ASN A C 1
ATOM 671 O O . ASN A 1 85 ? -22.500 6.127 17.543 1.00 97.94 85 ASN A O 1
ATOM 675 N N . VAL A 1 86 ? -24.326 7.340 17.074 1.00 97.12 86 VAL A N 1
ATOM 676 C CA . VAL A 1 86 ? -24.533 6.774 15.732 1.00 97.12 86 VAL A CA 1
ATOM 677 C C . VAL A 1 86 ? -23.364 7.050 14.775 1.00 97.12 86 VAL A C 1
ATOM 679 O O . VAL A 1 86 ? -23.122 6.255 13.864 1.00 97.12 86 VAL A O 1
ATOM 682 N N . GLU A 1 87 ? -22.592 8.118 15.001 1.00 97.31 87 GLU A N 1
ATOM 683 C CA . GLU A 1 87 ? -21.434 8.471 14.171 1.00 97.31 87 GLU A CA 1
ATOM 684 C C . GLU A 1 87 ? -20.350 7.387 14.169 1.00 97.31 87 GLU A C 1
ATOM 686 O O . GLU A 1 87 ? -19.656 7.232 13.164 1.00 97.31 87 GLU A O 1
ATOM 691 N N . TRP A 1 88 ? -20.246 6.564 15.223 1.00 97.62 88 TRP A N 1
ATOM 692 C CA . TRP A 1 88 ? -19.304 5.441 15.257 1.00 97.62 88 TRP A CA 1
ATOM 693 C C . TRP A 1 88 ? -19.463 4.497 14.064 1.00 97.62 88 TRP A C 1
ATOM 695 O O . TRP A 1 88 ? -18.468 3.986 13.549 1.00 97.62 88 TRP A O 1
ATOM 705 N N . VAL A 1 89 ? -20.698 4.272 13.605 1.00 96.50 89 VAL A N 1
ATOM 706 C CA . VAL A 1 89 ? -20.977 3.388 12.463 1.00 96.50 89 VAL A CA 1
ATOM 707 C C . VAL A 1 89 ? -20.327 3.942 11.199 1.00 96.50 89 VAL A C 1
ATOM 709 O O . VAL A 1 89 ? -19.642 3.212 10.480 1.00 96.50 89 VAL A O 1
ATOM 712 N N . ARG A 1 90 ? -20.514 5.242 10.945 1.00 97.56 90 ARG A N 1
ATOM 713 C CA . ARG A 1 90 ? -19.939 5.924 9.784 1.00 97.56 90 ARG A CA 1
ATOM 714 C C . ARG A 1 90 ? -18.415 5.977 9.885 1.00 97.56 90 ARG A C 1
ATOM 716 O O . ARG A 1 90 ? -17.745 5.564 8.946 1.00 97.56 90 ARG A O 1
ATOM 723 N N . LEU A 1 91 ? -17.874 6.394 11.031 1.00 97.69 91 LEU A N 1
ATOM 724 C CA . LEU A 1 91 ? -16.429 6.528 11.249 1.00 97.69 91 LEU A CA 1
ATOM 725 C C . LEU A 1 91 ? -15.685 5.192 11.101 1.00 97.69 91 LEU A C 1
ATOM 727 O O . LEU A 1 91 ? -14.651 5.131 10.439 1.00 97.69 91 LEU A O 1
ATOM 731 N N . ILE A 1 92 ? -16.220 4.091 11.643 1.00 97.12 92 ILE A N 1
ATOM 732 C CA . ILE A 1 92 ? -15.611 2.766 11.446 1.00 97.12 92 ILE A CA 1
ATOM 733 C C . ILE A 1 92 ? -15.734 2.300 9.992 1.00 97.12 92 ILE A C 1
ATOM 735 O O . ILE A 1 92 ? -14.808 1.672 9.477 1.00 97.12 92 ILE A O 1
ATOM 739 N N . SER A 1 93 ? -16.843 2.602 9.312 1.00 96.81 93 SER A N 1
ATOM 740 C CA . SER A 1 93 ? -16.980 2.311 7.881 1.00 96.81 93 SER A CA 1
ATOM 741 C C . SER A 1 93 ? -15.920 3.047 7.054 1.00 96.81 93 SER A C 1
ATOM 743 O O . SER A 1 93 ? -15.266 2.432 6.211 1.00 96.81 93 SER A O 1
ATOM 745 N N . ASP A 1 94 ? -15.700 4.332 7.331 1.00 97.38 94 ASP A N 1
ATOM 746 C CA . ASP A 1 94 ? -14.698 5.153 6.648 1.00 97.38 94 ASP A CA 1
ATOM 747 C C . ASP A 1 94 ? -13.271 4.639 6.925 1.00 97.38 94 ASP A C 1
ATOM 749 O O . ASP A 1 94 ? -12.478 4.460 5.997 1.00 97.38 94 ASP A O 1
ATOM 753 N N . ALA A 1 95 ? -12.967 4.284 8.178 1.00 97.94 95 ALA A N 1
ATOM 754 C CA . ALA A 1 95 ? -11.690 3.676 8.551 1.00 97.94 95 ALA A CA 1
ATOM 755 C C . ALA A 1 95 ? -11.457 2.321 7.858 1.00 97.94 95 ALA A C 1
ATOM 757 O O . ALA A 1 95 ? -10.346 2.026 7.415 1.00 97.94 95 ALA A O 1
ATOM 758 N N . ARG A 1 96 ? -12.497 1.486 7.715 1.00 97.81 96 ARG A N 1
ATOM 759 C CA . ARG A 1 96 ? -12.402 0.215 6.974 1.00 97.81 96 ARG A CA 1
ATOM 760 C C . ARG A 1 96 ? -12.096 0.434 5.506 1.00 97.81 96 ARG A C 1
ATOM 762 O O . ARG A 1 96 ? -11.299 -0.316 4.949 1.00 97.81 96 ARG A O 1
ATOM 769 N N . GLU A 1 97 ? -12.699 1.444 4.892 1.00 97.88 97 GLU A N 1
ATOM 770 C CA . GLU A 1 97 ? -12.418 1.788 3.502 1.00 97.88 97 GLU A CA 1
ATOM 771 C C . GLU A 1 97 ? -10.974 2.272 3.321 1.00 97.88 97 GLU A C 1
ATOM 773 O O . GLU A 1 97 ? -10.310 1.889 2.356 1.00 97.88 97 GLU A O 1
ATOM 778 N N . GLU A 1 98 ? -10.450 3.064 4.258 1.00 97.94 98 GLU A N 1
ATOM 779 C CA . GLU A 1 98 ? -9.047 3.487 4.243 1.00 97.94 98 GLU A CA 1
ATOM 780 C C . GLU A 1 98 ? -8.096 2.285 4.371 1.00 97.94 98 GLU A C 1
ATOM 782 O O . GLU A 1 98 ? -7.221 2.092 3.523 1.00 97.94 98 GLU A O 1
ATOM 787 N N . VAL A 1 99 ? -8.334 1.400 5.343 1.00 98.00 99 VAL A N 1
ATOM 788 C CA . VAL A 1 99 ? -7.551 0.166 5.523 1.00 98.00 99 VAL A CA 1
ATOM 789 C C . VAL A 1 99 ? -7.652 -0.751 4.298 1.00 98.00 99 VAL A C 1
ATOM 791 O O . VAL A 1 99 ? -6.649 -1.323 3.865 1.00 98.00 99 VAL A O 1
ATOM 794 N N . ARG A 1 100 ? -8.833 -0.861 3.675 1.00 98.00 100 ARG A N 1
ATOM 795 C CA . ARG A 1 100 ? -9.031 -1.619 2.429 1.00 98.00 100 ARG A CA 1
ATOM 796 C C . ARG A 1 100 ? -8.158 -1.074 1.304 1.00 98.00 100 ARG A C 1
ATOM 798 O O . ARG A 1 100 ? -7.524 -1.861 0.600 1.00 98.00 100 ARG A O 1
ATOM 805 N N . LYS A 1 101 ? -8.094 0.251 1.139 1.00 97.12 101 LYS A N 1
ATOM 806 C CA . LYS A 1 101 ? -7.237 0.909 0.137 1.00 97.12 101 LYS A CA 1
ATOM 807 C C . LYS A 1 101 ? -5.758 0.664 0.411 1.00 97.12 101 LYS A C 1
ATOM 809 O O . LYS A 1 101 ? -5.038 0.321 -0.524 1.00 97.12 101 LYS A O 1
ATOM 814 N N . VAL A 1 102 ? -5.321 0.776 1.667 1.00 96.50 102 VAL A N 1
ATOM 815 C CA . VAL A 1 102 ? -3.936 0.476 2.070 1.00 96.50 102 VAL A CA 1
ATOM 816 C C . VAL A 1 102 ? -3.581 -0.966 1.709 1.00 96.50 102 VAL A C 1
ATOM 818 O O . VAL A 1 102 ? -2.627 -1.193 0.966 1.00 96.50 102 VAL A O 1
ATOM 821 N N . MET A 1 103 ? -4.394 -1.941 2.128 1.00 97.75 103 MET A N 1
ATOM 822 C CA . MET A 1 103 ? -4.157 -3.347 1.790 1.00 97.75 103 MET A CA 1
ATOM 823 C C . MET A 1 103 ? -4.189 -3.596 0.277 1.00 97.75 103 MET A C 1
ATOM 825 O O . MET A 1 103 ? -3.405 -4.397 -0.216 1.00 97.75 103 MET A O 1
ATOM 829 N N . THR A 1 104 ? -5.074 -2.931 -0.469 1.00 96.06 104 THR A N 1
ATOM 830 C CA . THR A 1 104 ? -5.198 -3.108 -1.927 1.00 96.06 104 THR A CA 1
ATOM 831 C C . THR A 1 104 ? -3.973 -2.582 -2.673 1.00 96.06 104 THR A C 1
ATOM 833 O O . THR A 1 104 ? -3.454 -3.260 -3.558 1.00 96.06 104 THR A O 1
ATOM 836 N N . ASN A 1 105 ? -3.509 -1.384 -2.321 1.00 93.88 105 ASN A N 1
ATOM 837 C CA . ASN A 1 105 ? -2.413 -0.723 -3.024 1.00 93.88 105 ASN A CA 1
ATOM 838 C C . ASN A 1 105 ? -1.044 -1.287 -2.625 1.00 93.88 105 ASN A C 1
ATOM 840 O O . ASN A 1 105 ? -0.137 -1.336 -3.455 1.00 93.88 105 ASN A O 1
ATOM 844 N N . ASP A 1 106 ? -0.904 -1.732 -1.377 1.00 95.19 106 ASP A N 1
ATOM 845 C CA . ASP A 1 106 ? 0.381 -2.131 -0.812 1.00 95.19 106 ASP A CA 1
ATOM 846 C C . ASP A 1 106 ? 0.474 -3.648 -0.586 1.00 95.19 106 ASP A C 1
ATOM 848 O O . ASP A 1 106 ? 1.142 -4.367 -1.330 1.00 95.19 106 ASP A O 1
ATOM 852 N N . SER A 1 107 ? -0.245 -4.183 0.399 1.00 96.56 107 SER A N 1
ATOM 853 C CA . SER A 1 107 ? -0.107 -5.594 0.782 1.00 96.56 107 SER A CA 1
ATOM 854 C C . SER A 1 107 ? -0.503 -6.569 -0.330 1.00 96.56 107 SER A C 1
ATOM 856 O O . SER A 1 107 ? 0.159 -7.584 -0.534 1.00 96.56 107 SER A O 1
ATOM 858 N N . LEU A 1 108 ? -1.576 -6.279 -1.068 1.00 96.06 108 LEU A N 1
ATOM 859 C CA . LEU A 1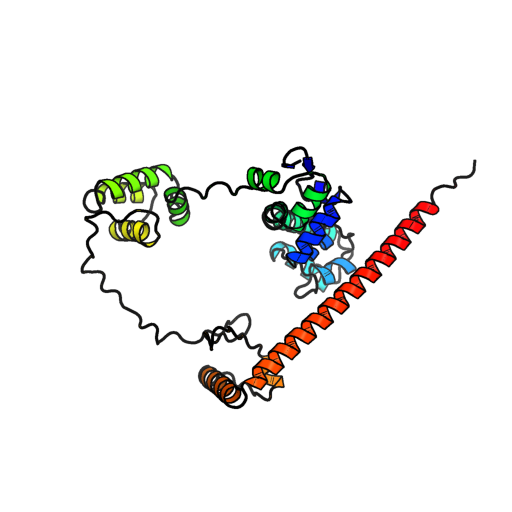 108 ? -2.107 -7.147 -2.116 1.00 96.06 108 LEU A CA 1
ATOM 860 C C . LEU A 1 108 ? -1.203 -7.173 -3.351 1.00 96.06 108 LEU A C 1
ATOM 862 O O . LEU A 1 108 ? -1.079 -8.218 -3.988 1.00 96.06 108 LEU A O 1
ATOM 866 N N . THR A 1 109 ? -0.540 -6.065 -3.689 1.00 93.25 109 THR A N 1
ATOM 867 C CA . THR A 1 109 ? 0.400 -6.037 -4.820 1.00 93.25 109 THR A CA 1
ATOM 868 C C . THR A 1 109 ? 1.612 -6.928 -4.537 1.00 93.25 109 THR A C 1
ATOM 870 O O . THR A 1 109 ? 1.990 -7.734 -5.392 1.00 93.25 109 THR A O 1
ATOM 873 N N . ARG A 1 110 ? 2.145 -6.882 -3.307 1.00 95.25 110 ARG A N 1
ATOM 874 C CA . ARG A 1 110 ? 3.232 -7.762 -2.842 1.00 95.25 110 ARG A CA 1
ATOM 875 C C . ARG A 1 110 ? 2.792 -9.207 -2.615 1.00 95.25 110 ARG A C 1
ATOM 877 O O . ARG A 1 110 ? 3.560 -10.130 -2.891 1.00 95.25 110 ARG A O 1
ATOM 884 N N . PHE A 1 111 ? 1.551 -9.424 -2.181 1.00 97.19 111 PHE A N 1
ATOM 885 C CA . PHE A 1 111 ? 1.001 -10.750 -1.893 1.00 97.19 111 PHE A CA 1
ATOM 886 C C . PHE A 1 111 ? 1.136 -11.719 -3.065 1.00 97.19 111 PHE A C 1
ATOM 888 O O . PHE A 1 111 ? 1.506 -12.875 -2.863 1.00 97.19 111 PHE A O 1
ATOM 895 N N . TRP A 1 112 ? 0.903 -11.256 -4.292 1.00 96.44 112 TRP A N 1
ATOM 896 C CA . TRP A 1 112 ? 0.989 -12.113 -5.475 1.00 96.44 112 TRP A CA 1
ATOM 897 C C . TRP A 1 112 ? 2.385 -12.681 -5.719 1.00 96.44 112 TRP A C 1
ATOM 899 O O . TRP A 1 112 ? 2.503 -13.726 -6.343 1.00 96.44 112 TRP A O 1
ATOM 909 N N . LYS A 1 113 ? 3.436 -12.033 -5.210 1.00 95.00 113 LYS A N 1
ATOM 910 C CA . LYS A 1 113 ? 4.823 -12.514 -5.292 1.00 95.00 113 LYS A CA 1
ATOM 911 C C . LYS A 1 113 ? 5.282 -13.209 -4.006 1.00 95.00 113 LYS A C 1
ATOM 913 O O . LYS A 1 113 ? 6.425 -13.648 -3.924 1.00 95.00 113 LYS A O 1
ATOM 918 N N . SER A 1 114 ? 4.419 -13.289 -2.994 1.00 96.56 114 SER A N 1
ATOM 919 C CA . SER A 1 114 ? 4.773 -13.811 -1.677 1.00 96.56 114 SER A CA 1
ATOM 920 C C . SER A 1 114 ? 4.941 -15.327 -1.670 1.00 96.56 114 SER A C 1
ATOM 922 O O . SER A 1 114 ? 4.238 -16.064 -2.368 1.00 96.56 114 SER A O 1
ATOM 924 N N . ASP A 1 115 ? 5.793 -15.816 -0.771 1.00 97.31 115 ASP A N 1
ATOM 925 C CA . ASP A 1 115 ? 5.925 -17.248 -0.500 1.00 97.31 115 ASP A CA 1
ATOM 926 C C . ASP A 1 115 ? 4.602 -17.893 -0.063 1.00 97.31 115 ASP A C 1
ATOM 928 O O . ASP A 1 115 ? 4.365 -19.067 -0.351 1.00 97.31 115 ASP A O 1
ATOM 932 N N . ALA A 1 116 ? 3.739 -17.154 0.643 1.00 97.75 116 ALA A N 1
ATOM 933 C CA . ALA A 1 116 ? 2.441 -17.654 1.083 1.00 97.75 116 ALA A CA 1
ATOM 934 C C . ALA A 1 116 ? 1.541 -17.982 -0.117 1.00 97.75 116 ALA A C 1
ATOM 936 O O . ALA A 1 116 ? 0.983 -19.083 -0.185 1.00 97.75 116 ALA A O 1
ATOM 937 N N . PHE A 1 117 ? 1.450 -17.061 -1.081 1.00 97.94 117 PHE A N 1
ATOM 938 C CA . PHE A 1 117 ? 0.701 -17.280 -2.313 1.00 97.94 117 PHE A CA 1
ATOM 939 C C . PHE A 1 117 ? 1.348 -18.358 -3.187 1.00 97.94 117 PHE A C 1
ATOM 941 O O . PHE A 1 117 ? 0.655 -19.286 -3.601 1.00 97.94 117 PHE A O 1
ATOM 948 N N . LEU A 1 118 ? 2.666 -18.300 -3.408 1.00 97.31 118 LEU A N 1
ATOM 949 C CA . LEU A 1 118 ? 3.381 -19.271 -4.245 1.00 97.31 118 LEU A CA 1
ATOM 950 C C . LEU A 1 118 ? 3.196 -20.706 -3.734 1.00 97.31 118 LEU A C 1
ATOM 952 O O . LEU A 1 118 ? 2.812 -21.583 -4.505 1.00 97.31 118 LEU A O 1
ATOM 956 N N . LYS A 1 119 ? 3.343 -20.937 -2.422 1.00 97.62 119 LYS A N 1
ATOM 957 C CA . LYS A 1 119 ? 3.088 -22.255 -1.812 1.00 97.62 119 LYS A CA 1
ATOM 958 C C . LYS A 1 119 ? 1.635 -22.702 -1.982 1.00 97.62 119 LYS A C 1
ATOM 960 O O . LYS A 1 119 ? 1.372 -23.893 -2.138 1.00 97.62 119 LYS A O 1
ATOM 965 N N . HIS A 1 120 ? 0.672 -21.780 -1.913 1.00 97.75 120 HIS A N 1
ATOM 966 C CA . HIS A 1 120 ? -0.735 -22.102 -2.160 1.00 97.75 120 HIS A CA 1
ATOM 967 C C . HIS A 1 120 ? -0.993 -22.450 -3.635 1.00 97.75 120 HIS A C 1
ATOM 969 O O . HIS A 1 120 ? -1.719 -23.403 -3.913 1.00 97.75 120 HIS A O 1
ATOM 975 N N . HIS A 1 121 ? -0.387 -21.715 -4.567 1.00 97.38 121 HIS A N 1
ATOM 976 C CA . HIS A 1 121 ? -0.489 -21.942 -6.007 1.00 97.38 121 HIS A CA 1
ATOM 977 C C . HIS A 1 121 ? 0.097 -23.304 -6.413 1.00 97.38 121 HIS A C 1
ATOM 979 O O . HIS A 1 121 ? -0.586 -24.093 -7.064 1.00 97.38 121 HIS A O 1
ATOM 985 N N . GLU A 1 122 ? 1.292 -23.640 -5.916 1.00 97.38 122 GLU A N 1
ATOM 986 C CA . GLU A 1 122 ? 1.951 -24.937 -6.139 1.00 97.38 122 GLU A CA 1
ATOM 987 C C . GLU A 1 122 ? 1.102 -26.114 -5.640 1.00 97.38 122 GLU A C 1
ATOM 989 O O . GLU A 1 122 ? 0.944 -27.117 -6.333 1.00 97.38 122 GLU A O 1
ATOM 994 N N . ARG A 1 123 ? 0.462 -25.979 -4.469 1.00 97.38 123 ARG A N 1
ATOM 995 C CA . ARG A 1 123 ? -0.453 -27.008 -3.935 1.00 97.38 123 ARG A CA 1
ATOM 996 C C . ARG A 1 123 ? -1.683 -27.247 -4.808 1.00 97.38 123 ARG A C 1
ATOM 998 O O . ARG A 1 123 ? -2.314 -28.291 -4.676 1.00 97.38 123 ARG A O 1
ATOM 1005 N N . ARG A 1 124 ? -2.044 -26.291 -5.665 1.00 96.81 124 ARG A N 1
ATOM 1006 C CA . ARG A 1 124 ? -3.152 -26.420 -6.621 1.00 96.81 124 ARG A CA 1
ATOM 1007 C C . ARG A 1 124 ? -2.710 -26.972 -7.977 1.00 96.81 124 ARG A C 1
ATOM 1009 O O . ARG A 1 124 ? -3.574 -27.179 -8.821 1.00 96.81 124 ARG A O 1
ATOM 1016 N N . GLY A 1 125 ? -1.416 -27.247 -8.156 1.00 97.31 125 GLY A N 1
ATOM 1017 C CA . GLY A 1 125 ? -0.832 -27.740 -9.404 1.00 97.31 125 GLY A CA 1
ATOM 1018 C C . GLY A 1 125 ? -0.261 -26.647 -10.313 1.00 97.31 125 GLY A C 1
ATOM 1019 O O . GLY A 1 125 ? 0.147 -26.964 -11.426 1.00 97.31 125 GLY A O 1
ATOM 1020 N N . GLY A 1 126 ? -0.221 -25.389 -9.861 1.00 96.56 126 GLY A N 1
ATOM 1021 C CA . GLY A 1 126 ? 0.382 -24.284 -10.607 1.00 96.56 126 GLY A CA 1
ATOM 1022 C C . GLY A 1 126 ? 1.906 -24.234 -10.479 1.00 96.56 126 GLY A C 1
ATOM 1023 O O . GLY A 1 126 ? 2.476 -24.749 -9.515 1.00 96.56 126 GLY A O 1
ATOM 1024 N N . ALA A 1 127 ? 2.582 -23.597 -11.434 1.00 95.50 127 ALA A N 1
ATOM 1025 C CA . ALA A 1 127 ? 4.033 -23.424 -11.420 1.00 95.50 127 ALA A CA 1
ATOM 1026 C C . ALA A 1 127 ? 4.415 -22.002 -10.981 1.00 95.50 127 ALA A C 1
ATOM 1028 O O . ALA A 1 127 ? 3.747 -21.033 -11.320 1.00 95.50 127 ALA A O 1
ATOM 1029 N N . ARG A 1 128 ? 5.557 -21.820 -10.297 1.00 92.75 128 ARG A N 1
ATOM 1030 C CA . ARG A 1 128 ? 6.037 -20.462 -9.939 1.00 92.75 128 ARG A CA 1
ATOM 1031 C C . ARG A 1 128 ? 6.202 -19.537 -11.150 1.00 92.75 128 ARG A C 1
ATOM 1033 O O . ARG A 1 128 ? 6.016 -18.329 -11.027 1.00 92.75 128 ARG A O 1
ATOM 1040 N N . ALA A 1 129 ? 6.550 -20.100 -12.308 1.00 92.12 129 ALA A N 1
ATOM 1041 C CA . ALA A 1 129 ? 6.709 -19.357 -13.555 1.00 92.12 129 ALA A CA 1
ATOM 1042 C C . ALA A 1 129 ? 5.403 -18.688 -14.023 1.00 92.12 129 ALA A C 1
ATOM 1044 O O . ALA A 1 129 ? 5.465 -17.613 -14.617 1.00 92.12 129 ALA A O 1
ATOM 1045 N N . ASP A 1 130 ? 4.242 -19.261 -13.682 1.00 91.12 130 ASP A N 1
ATOM 1046 C CA . ASP A 1 130 ? 2.922 -18.708 -14.011 1.00 91.12 130 ASP A CA 1
ATOM 1047 C C . ASP A 1 130 ? 2.713 -17.335 -13.353 1.00 91.12 130 ASP A C 1
ATOM 1049 O O . ASP A 1 130 ? 2.055 -16.453 -13.898 1.00 91.12 130 ASP A O 1
ATOM 1053 N N . VAL A 1 131 ? 3.310 -17.142 -12.175 1.00 89.81 131 VAL A N 1
ATOM 1054 C CA . VAL A 1 131 ? 3.237 -15.896 -11.405 1.00 89.81 131 VAL A CA 1
ATOM 1055 C C . VAL A 1 131 ? 4.230 -14.864 -11.928 1.00 89.81 131 VAL A C 1
ATOM 1057 O O . VAL A 1 131 ? 3.901 -13.685 -12.027 1.00 89.81 131 VAL A O 1
ATOM 1060 N N . ALA A 1 132 ? 5.433 -15.290 -12.311 1.00 82.56 132 ALA A N 1
ATOM 1061 C CA . ALA A 1 132 ? 6.463 -14.384 -12.816 1.00 82.56 132 ALA A CA 1
ATOM 1062 C C . ALA A 1 132 ? 6.038 -13.651 -14.102 1.00 82.56 132 ALA A C 1
ATOM 1064 O O . ALA A 1 132 ? 6.430 -12.505 -14.298 1.00 82.56 132 ALA A O 1
ATOM 1065 N N . GLN A 1 133 ? 5.228 -14.286 -14.955 1.00 75.69 133 GLN A N 1
ATOM 1066 C CA . GLN A 1 133 ? 4.730 -13.679 -16.195 1.00 75.69 133 GLN A CA 1
ATOM 1067 C C . GLN A 1 133 ? 3.636 -12.630 -15.947 1.00 75.69 133 GLN A C 1
ATOM 1069 O O . GLN A 1 133 ? 3.655 -11.568 -16.560 1.00 75.69 133 GLN A O 1
ATOM 1074 N N . GLU A 1 134 ? 2.710 -12.908 -15.028 1.00 74.19 134 GLU A N 1
ATOM 1075 C CA . GLU A 1 134 ? 1.518 -12.082 -14.766 1.00 74.19 134 GLU A CA 1
ATOM 1076 C C . GLU A 1 134 ? 1.752 -10.970 -13.728 1.00 74.19 134 GLU A C 1
ATOM 1078 O O . GLU A 1 134 ? 0.991 -10.005 -13.650 1.00 74.19 134 GLU A O 1
ATOM 1083 N N . VAL A 1 135 ? 2.789 -11.096 -12.890 1.00 72.06 135 VAL A N 1
ATOM 1084 C CA . VAL A 1 135 ? 3.198 -10.060 -11.921 1.00 72.06 135 VAL A CA 1
ATOM 1085 C C . VAL A 1 135 ? 4.563 -9.466 -12.259 1.00 72.06 135 VAL A C 1
ATOM 1087 O O . VAL A 1 135 ? 5.188 -8.848 -11.395 1.00 72.06 135 VAL A O 1
ATOM 1090 N N . ALA A 1 136 ? 5.053 -9.646 -13.489 1.00 67.62 136 ALA A N 1
ATOM 1091 C CA . ALA A 1 136 ? 6.173 -8.845 -13.960 1.00 67.62 136 ALA A CA 1
ATOM 1092 C C . ALA A 1 136 ? 5.805 -7.376 -13.726 1.00 67.62 136 ALA A C 1
ATOM 1094 O O . ALA A 1 136 ? 4.754 -6.920 -14.186 1.00 67.62 136 ALA A O 1
ATOM 1095 N N . ASP A 1 137 ? 6.619 -6.666 -12.938 1.00 62.94 137 ASP A N 1
ATOM 1096 C CA . ASP A 1 137 ? 6.400 -5.237 -12.756 1.00 62.94 137 ASP A CA 1
ATOM 1097 C C . ASP A 1 137 ? 6.338 -4.619 -14.153 1.00 62.94 137 ASP A C 1
ATOM 1099 O O . ASP A 1 137 ? 7.140 -5.016 -15.014 1.00 62.94 137 ASP A O 1
ATOM 1103 N N . PRO A 1 138 ? 5.384 -3.705 -14.423 1.00 63.78 138 PRO A N 1
ATOM 1104 C CA . PRO A 1 138 ? 5.409 -2.984 -15.681 1.00 63.78 138 PRO A CA 1
ATOM 1105 C C . PRO A 1 138 ? 6.834 -2.456 -15.852 1.00 63.78 138 PRO A C 1
ATOM 1107 O O . PRO A 1 138 ? 7.416 -1.984 -14.863 1.00 63.78 138 PRO A O 1
ATOM 1110 N N . PRO A 1 139 ? 7.435 -2.600 -17.049 1.00 71.62 139 PRO A N 1
ATOM 1111 C CA . PRO A 1 139 ? 8.801 -2.156 -17.256 1.00 71.62 139 PRO A CA 1
ATOM 1112 C C . PRO A 1 139 ? 8.907 -0.729 -16.717 1.00 71.62 139 PRO A C 1
ATOM 1114 O O . PRO A 1 139 ? 7.984 0.063 -16.957 1.00 71.62 139 PRO A O 1
ATOM 1117 N N . PRO A 1 140 ? 9.955 -0.415 -15.929 1.00 75.81 140 PRO A N 1
ATOM 1118 C CA . PRO A 1 140 ? 10.055 0.887 -15.297 1.00 75.81 140 PRO A CA 1
ATOM 1119 C C . PRO A 1 140 ? 9.850 1.952 -16.375 1.00 75.81 140 PRO A C 1
ATOM 1121 O O . PRO A 1 140 ? 10.380 1.789 -17.483 1.00 75.81 140 PRO A O 1
ATOM 1124 N N . PRO A 1 141 ? 9.060 3.005 -16.094 1.00 84.31 141 PRO A N 1
ATOM 1125 C CA . PRO A 1 141 ? 8.784 4.018 -17.093 1.00 84.31 141 PRO A CA 1
ATOM 1126 C C . PRO A 1 141 ? 10.115 4.523 -17.660 1.00 84.31 141 PRO A C 1
ATOM 1128 O O . PRO A 1 141 ? 11.088 4.654 -16.901 1.00 84.31 141 PRO A O 1
ATOM 1131 N N . PRO A 1 142 ? 10.192 4.787 -18.976 1.00 90.19 142 PRO A N 1
ATOM 1132 C CA . PRO A 1 142 ? 11.412 5.279 -19.595 1.00 90.19 142 PRO A CA 1
ATOM 1133 C C . PRO A 1 142 ? 11.996 6.464 -18.818 1.00 90.19 142 PRO A C 1
ATOM 1135 O O . PRO A 1 142 ? 11.253 7.266 -18.247 1.00 90.19 142 PRO A O 1
ATOM 1138 N N . LEU A 1 143 ? 13.324 6.610 -18.813 1.00 89.88 143 LEU A N 1
ATOM 1139 C CA . LEU A 1 143 ? 14.016 7.633 -18.013 1.00 89.88 143 LEU A CA 1
ATOM 1140 C C . LEU A 1 143 ? 13.467 9.052 -18.241 1.00 89.88 143 LEU A C 1
ATOM 1142 O O . LEU A 1 143 ? 13.312 9.804 -17.283 1.00 89.88 143 LEU A O 1
ATOM 1146 N N . TRP A 1 144 ? 13.073 9.392 -19.472 1.00 90.44 144 TRP A N 1
ATOM 1147 C CA . TRP A 1 144 ? 12.458 10.684 -19.797 1.00 90.44 144 TRP A CA 1
ATOM 1148 C C . TRP A 1 144 ? 11.085 10.889 -19.141 1.00 90.44 144 TRP A C 1
ATOM 1150 O O . TRP A 1 144 ? 10.739 12.012 -18.782 1.00 90.44 144 TRP A O 1
ATOM 1160 N N . GLN A 1 145 ? 10.301 9.825 -18.952 1.00 92.19 145 GLN A N 1
ATOM 1161 C CA . GLN A 1 145 ? 8.998 9.904 -18.294 1.00 92.19 145 GLN A CA 1
ATOM 1162 C C . GLN A 1 145 ? 9.180 10.100 -16.789 1.00 92.19 145 GLN A C 1
ATOM 1164 O O . GLN A 1 145 ? 8.480 10.911 -16.189 1.00 92.19 145 GLN A O 1
ATOM 1169 N N . ARG A 1 146 ? 10.184 9.435 -16.201 1.00 91.81 146 ARG A N 1
ATOM 1170 C CA . ARG A 1 146 ? 10.600 9.675 -14.812 1.00 91.81 146 ARG A CA 1
ATOM 1171 C C . ARG A 1 146 ? 11.068 11.115 -14.623 1.00 91.81 146 ARG A C 1
ATOM 1173 O O . ARG A 1 146 ? 10.593 11.777 -13.710 1.00 91.81 146 ARG A O 1
ATOM 1180 N N . ALA A 1 147 ? 11.912 11.623 -15.523 1.00 92.75 147 ALA A N 1
ATOM 1181 C CA . ALA A 1 147 ? 12.343 13.019 -15.520 1.00 92.75 147 ALA A CA 1
ATOM 1182 C C . ALA A 1 147 ? 11.145 13.980 -15.604 1.00 92.75 147 ALA A C 1
ATOM 1184 O O . ALA A 1 147 ? 11.057 14.925 -14.826 1.00 92.75 147 ALA A O 1
ATOM 1185 N N . ALA A 1 148 ? 10.185 13.715 -16.496 1.00 94.56 148 ALA A N 1
ATOM 1186 C CA . ALA A 1 148 ? 8.990 14.542 -16.638 1.00 94.56 148 ALA A CA 1
ATOM 1187 C C . ALA A 1 148 ? 8.185 14.603 -15.334 1.00 94.56 148 ALA A C 1
ATOM 1189 O O . ALA A 1 148 ? 7.772 15.689 -14.938 1.00 94.56 148 ALA A O 1
ATOM 1190 N N . THR A 1 149 ? 8.016 13.477 -14.635 1.00 92.12 149 THR A N 1
ATOM 1191 C CA . THR A 1 149 ? 7.375 13.446 -13.313 1.00 92.12 149 THR A CA 1
ATOM 1192 C C . THR A 1 149 ? 8.192 14.209 -12.270 1.00 92.12 149 THR A C 1
ATOM 1194 O O . THR A 1 149 ? 7.639 15.077 -11.600 1.00 92.12 149 THR A O 1
ATOM 1197 N N . THR A 1 150 ? 9.501 13.954 -12.174 1.00 92.88 150 THR A N 1
ATOM 1198 C CA . THR A 1 150 ? 10.409 14.602 -11.209 1.00 92.88 150 THR A CA 1
ATOM 1199 C C . THR A 1 150 ? 10.414 16.123 -11.356 1.00 92.88 150 THR A C 1
ATOM 1201 O O . THR A 1 150 ? 10.334 16.852 -10.372 1.00 92.88 150 THR A O 1
ATOM 1204 N N . PHE A 1 151 ? 10.457 16.621 -12.591 1.00 92.25 151 PHE A N 1
ATOM 1205 C CA . PHE A 1 151 ? 10.453 18.054 -12.877 1.00 92.25 151 PHE A CA 1
ATOM 1206 C C . PHE A 1 151 ? 9.041 18.630 -13.081 1.00 92.25 151 PHE A C 1
ATOM 1208 O O . PHE A 1 151 ? 8.904 19.828 -13.326 1.00 92.25 151 PHE A O 1
ATOM 1215 N N . GLY A 1 152 ? 7.991 17.808 -12.988 1.00 93.38 152 GLY A N 1
ATOM 1216 C CA . GLY A 1 152 ? 6.581 18.178 -13.146 1.00 93.38 152 GLY A CA 1
ATOM 1217 C C . GLY A 1 152 ? 6.194 18.739 -14.524 1.00 93.38 152 GLY A C 1
ATOM 1218 O O . GLY A 1 152 ? 5.389 19.670 -14.605 1.00 93.38 152 GLY A O 1
ATOM 1219 N N . PHE A 1 153 ? 6.778 18.238 -15.609 1.00 93.19 153 PHE A N 1
ATOM 1220 C CA . PHE A 1 153 ? 6.381 18.608 -16.972 1.00 93.19 153 PHE A CA 1
ATOM 1221 C C . PHE A 1 153 ? 4.973 18.090 -17.281 1.00 93.19 153 PHE A C 1
ATOM 1223 O O . PHE A 1 153 ? 4.678 16.917 -17.052 1.00 93.19 153 PHE A O 1
ATOM 1230 N N . LYS A 1 154 ? 4.110 18.946 -17.843 1.00 93.69 154 LYS A N 1
ATOM 1231 C CA . LYS A 1 154 ? 2.758 18.557 -18.276 1.00 93.69 154 LYS A CA 1
ATOM 1232 C C . LYS A 1 154 ? 2.788 17.750 -19.572 1.00 93.69 154 LYS A C 1
ATOM 1234 O O . LYS A 1 154 ? 1.904 16.924 -19.781 1.00 93.69 154 LYS A O 1
ATOM 1239 N N . SER A 1 155 ? 3.810 17.967 -20.406 1.00 92.50 155 SER A N 1
ATOM 1240 C CA . SER A 1 155 ? 3.969 17.316 -21.712 1.00 92.50 155 SER A CA 1
ATOM 1241 C C . SER A 1 155 ? 5.248 16.457 -21.768 1.00 92.50 155 SER A C 1
ATOM 1243 O O . SER A 1 155 ? 6.285 16.920 -22.256 1.00 92.50 155 SER A O 1
ATOM 1245 N N . PRO A 1 156 ? 5.218 15.190 -21.306 1.00 93.88 156 PRO A N 1
ATOM 1246 C CA . PRO A 1 156 ? 6.398 14.316 -21.275 1.00 93.88 156 PRO A CA 1
ATOM 1247 C C . PRO A 1 156 ? 7.088 14.126 -22.635 1.00 93.88 156 PRO A C 1
ATOM 1249 O O . PRO A 1 156 ? 8.307 13.979 -22.700 1.00 93.88 156 PRO A O 1
ATOM 1252 N N . GLN A 1 157 ? 6.328 14.175 -23.732 1.00 94.25 157 GLN A N 1
ATOM 1253 C CA . GLN A 1 157 ? 6.839 14.002 -25.096 1.00 94.25 157 GLN A CA 1
ATOM 1254 C C . GLN A 1 157 ? 7.743 15.162 -25.531 1.00 94.25 157 GLN A C 1
ATOM 1256 O O . GLN A 1 157 ? 8.682 14.958 -26.300 1.00 94.25 157 GLN A O 1
ATOM 1261 N N . VAL A 1 158 ? 7.498 16.376 -25.026 1.00 93.38 158 VAL A N 1
ATOM 1262 C CA . VAL A 1 158 ? 8.347 17.539 -25.322 1.00 93.38 158 VAL A CA 1
ATOM 1263 C C . VAL A 1 158 ? 9.710 17.364 -24.656 1.00 93.38 158 VAL A C 1
ATOM 1265 O O . VAL A 1 158 ? 10.737 17.579 -25.300 1.00 93.38 158 VAL A O 1
ATOM 1268 N N . LEU A 1 159 ? 9.727 16.890 -23.405 1.00 95.62 159 LEU A N 1
ATOM 1269 C CA . LEU A 1 159 ? 10.968 16.572 -22.701 1.00 95.62 159 LEU A CA 1
ATOM 1270 C C . LEU A 1 159 ? 11.720 15.418 -23.374 1.00 95.62 159 LEU A C 1
ATOM 1272 O O . LEU A 1 159 ? 12.933 15.496 -23.541 1.00 95.62 159 LEU A O 1
ATOM 1276 N N . GLN A 1 160 ? 11.010 14.380 -23.818 1.00 96.38 160 GLN A N 1
ATOM 1277 C CA . GLN A 1 160 ? 11.604 13.279 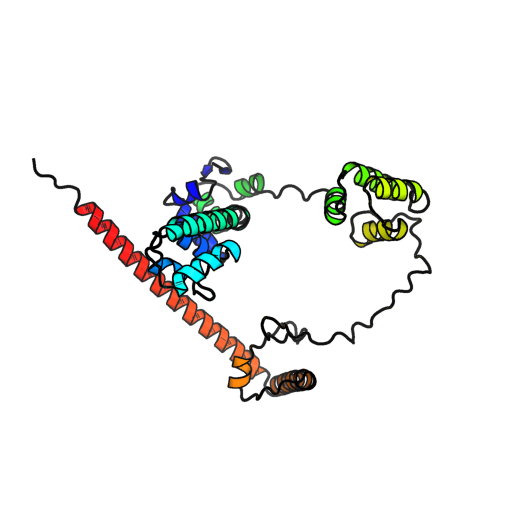-24.576 1.00 96.38 160 GLN A CA 1
ATOM 1278 C C . GLN A 1 160 ? 12.301 13.776 -25.853 1.00 96.38 160 GLN A C 1
ATOM 1280 O O . GLN A 1 160 ? 13.457 13.430 -26.101 1.00 96.38 160 GLN A O 1
ATOM 1285 N N . ALA A 1 161 ? 11.619 14.605 -26.652 1.00 95.56 161 ALA A N 1
ATOM 1286 C CA . ALA A 1 161 ? 12.181 15.173 -27.876 1.00 95.56 161 ALA A CA 1
ATOM 1287 C C . ALA A 1 161 ? 13.391 16.075 -27.588 1.00 95.56 161 ALA A C 1
ATOM 1289 O O . ALA A 1 161 ? 14.369 16.064 -28.338 1.00 95.56 161 ALA A O 1
ATOM 1290 N N . TYR A 1 162 ? 13.343 16.829 -26.488 1.00 96.69 162 TYR A N 1
ATOM 1291 C CA . TYR A 1 162 ? 14.459 17.652 -26.046 1.00 96.69 162 TYR A CA 1
ATOM 1292 C C . TYR A 1 162 ? 15.674 16.819 -25.629 1.00 96.69 162 TYR A C 1
ATOM 1294 O O . TYR A 1 162 ? 16.762 17.080 -26.133 1.00 96.69 162 TYR A O 1
ATOM 1302 N N . ILE A 1 163 ? 15.499 15.806 -24.771 1.00 96.12 163 ILE A N 1
ATOM 1303 C CA . ILE A 1 163 ? 16.590 14.924 -24.320 1.00 96.12 163 ILE A CA 1
ATOM 1304 C C . ILE A 1 163 ? 17.272 14.278 -25.529 1.00 96.12 163 ILE A C 1
ATOM 1306 O O . ILE A 1 163 ? 18.492 14.331 -25.638 1.00 96.12 163 ILE A O 1
ATOM 1310 N N . ALA A 1 164 ? 16.494 13.768 -26.490 1.00 95.19 164 ALA A N 1
ATOM 1311 C CA . ALA A 1 164 ? 17.044 13.196 -27.717 1.00 95.19 164 ALA A CA 1
ATOM 1312 C C . ALA A 1 164 ? 17.863 14.218 -28.531 1.00 95.19 164 ALA A C 1
ATOM 1314 O O . ALA A 1 164 ? 18.924 13.891 -29.060 1.00 95.19 164 ALA A O 1
ATOM 1315 N N . ALA A 1 165 ? 17.399 15.469 -28.629 1.00 95.38 165 ALA A N 1
ATOM 1316 C CA . ALA A 1 165 ? 18.138 16.528 -29.311 1.00 95.38 165 ALA A CA 1
ATOM 1317 C C . ALA A 1 165 ? 19.412 16.935 -28.554 1.00 95.38 165 ALA A C 1
ATOM 1319 O O . ALA A 1 165 ? 20.432 17.176 -29.195 1.00 95.38 165 ALA A O 1
ATOM 1320 N N . PHE A 1 166 ? 19.352 17.009 -27.223 1.00 95.19 166 PHE A N 1
ATOM 1321 C CA . PHE A 1 166 ? 20.474 17.331 -26.341 1.00 95.19 166 PHE A CA 1
ATOM 1322 C C . PHE A 1 166 ? 21.581 16.278 -26.438 1.00 95.19 166 PHE A C 1
ATOM 1324 O O . PHE A 1 166 ? 22.730 16.625 -26.696 1.00 95.19 166 PHE A O 1
ATOM 1331 N N . GLU A 1 167 ? 21.232 14.993 -26.352 1.00 93.88 167 GLU A N 1
ATOM 1332 C CA . GLU A 1 167 ? 22.188 13.891 -26.508 1.00 93.88 167 GLU A CA 1
ATOM 1333 C C . GLU A 1 167 ? 22.823 13.860 -27.909 1.00 93.88 167 GLU A C 1
ATOM 1335 O O . GLU A 1 167 ? 23.995 13.518 -28.046 1.00 93.88 167 GLU A O 1
ATOM 1340 N N . ALA A 1 168 ? 22.068 14.228 -28.952 1.00 93.88 168 ALA A N 1
ATOM 1341 C CA . ALA A 1 168 ? 22.540 14.180 -30.337 1.00 93.88 168 ALA A CA 1
ATOM 1342 C C . ALA A 1 168 ? 23.367 15.401 -30.767 1.00 93.88 168 ALA A C 1
ATOM 1344 O O . ALA A 1 168 ? 24.284 15.268 -31.575 1.00 93.88 168 ALA A O 1
ATOM 1345 N N . LYS A 1 169 ? 23.003 16.601 -30.303 1.00 93.94 169 LYS A N 1
ATOM 1346 C CA . LYS A 1 169 ? 23.569 17.874 -30.787 1.00 93.94 169 LYS A CA 1
ATOM 1347 C C . LYS A 1 169 ? 24.461 18.570 -29.769 1.00 93.94 169 LYS A C 1
ATOM 1349 O O . LYS A 1 169 ? 25.144 19.518 -30.144 1.00 93.94 169 LYS A O 1
ATOM 1354 N N . GLY A 1 170 ? 24.435 18.131 -28.517 1.00 90.94 170 GLY A N 1
ATOM 1355 C CA . GLY A 1 170 ? 25.188 18.759 -27.449 1.00 90.94 170 GLY A CA 1
ATOM 1356 C C . GLY A 1 170 ? 24.471 19.912 -26.761 1.00 90.94 170 GLY A C 1
ATOM 1357 O O . GLY A 1 170 ? 23.416 20.387 -27.200 1.00 90.94 170 GLY A O 1
ATOM 1358 N N . GLU A 1 171 ? 25.047 20.356 -25.647 1.00 92.19 171 GLU A N 1
ATOM 1359 C CA . GLU A 1 171 ? 24.490 21.421 -24.814 1.00 92.19 171 GLU A CA 1
ATOM 1360 C C . GLU A 1 171 ? 24.394 22.728 -25.598 1.00 92.19 171 GLU A C 1
ATOM 1362 O O . GLU A 1 171 ? 23.313 23.313 -25.709 1.00 92.19 171 GLU A O 1
ATOM 1367 N N . THR A 1 172 ? 25.499 23.155 -26.212 1.00 89.31 172 THR A N 1
ATOM 1368 C CA . THR A 1 172 ? 25.622 24.496 -26.801 1.00 89.31 172 THR A CA 1
ATOM 1369 C C . THR A 1 172 ? 24.555 24.746 -27.868 1.00 89.31 172 THR A C 1
ATOM 1371 O O . THR A 1 172 ? 23.942 25.815 -27.921 1.00 89.31 172 THR A O 1
ATOM 1374 N N . LEU A 1 173 ? 24.276 23.730 -28.689 1.00 90.94 173 LEU A N 1
ATOM 1375 C CA . LEU A 1 173 ? 23.318 23.814 -29.792 1.00 90.94 173 LEU A CA 1
ATOM 1376 C C . LEU A 1 173 ? 21.855 23.653 -29.355 1.00 90.94 173 LEU A C 1
ATOM 1378 O O . LEU A 1 173 ? 20.948 23.920 -30.147 1.00 90.94 173 LEU A O 1
ATOM 1382 N N . THR A 1 174 ? 21.596 23.235 -28.115 1.00 94.56 174 THR A N 1
ATOM 1383 C CA . THR A 1 174 ? 20.239 22.941 -27.629 1.00 94.56 174 THR A CA 1
ATOM 1384 C C . THR A 1 174 ? 19.729 23.900 -26.560 1.00 94.56 174 THR A C 1
ATOM 1386 O O . THR A 1 174 ? 18.522 23.926 -26.318 1.00 94.56 174 THR A O 1
ATOM 1389 N N . LEU A 1 175 ? 20.565 24.793 -26.020 1.00 94.38 175 LEU A N 1
ATOM 1390 C CA . LEU A 1 175 ? 20.159 25.810 -25.032 1.00 94.38 175 LEU A CA 1
ATOM 1391 C C . LEU A 1 175 ? 18.944 26.644 -25.464 1.00 94.38 175 LEU A C 1
ATOM 1393 O O . LEU A 1 175 ? 18.048 26.914 -24.663 1.00 94.38 175 LEU A O 1
ATOM 1397 N N . GLY A 1 176 ? 18.881 27.046 -26.737 1.00 94.25 176 GLY A N 1
ATOM 1398 C CA . GLY A 1 176 ? 17.739 27.797 -27.267 1.00 94.25 176 GLY A CA 1
ATOM 1399 C C . GLY A 1 176 ? 16.437 26.986 -27.260 1.00 94.25 176 GLY A C 1
ATOM 1400 O O . GLY A 1 176 ? 15.377 27.524 -26.940 1.00 94.25 176 GLY A O 1
ATOM 1401 N N . ALA A 1 177 ? 16.515 25.689 -27.572 1.00 95.81 177 ALA A N 1
ATOM 1402 C CA . ALA A 1 177 ? 15.378 24.773 -27.504 1.00 95.81 177 ALA A CA 1
ATOM 1403 C C . ALA A 1 177 ? 14.967 24.502 -26.048 1.00 95.81 177 ALA A C 1
ATOM 1405 O O . ALA A 1 177 ? 13.777 24.537 -25.740 1.00 95.81 177 ALA A O 1
ATOM 1406 N N . CYS A 1 178 ? 15.945 24.345 -25.152 1.00 96.50 178 CYS A N 1
ATOM 1407 C CA . CYS A 1 178 ? 15.738 24.183 -23.715 1.00 96.50 178 CYS A CA 1
ATOM 1408 C C . CYS A 1 178 ? 14.942 25.351 -23.124 1.00 96.50 178 CYS A C 1
ATOM 1410 O O . CYS A 1 178 ? 13.897 25.146 -22.512 1.00 96.50 178 CYS A O 1
ATOM 1412 N N . ARG A 1 179 ? 15.367 26.597 -23.393 1.00 97.25 179 ARG A N 1
ATOM 1413 C CA . ARG A 1 179 ? 14.658 27.810 -22.940 1.00 97.25 179 ARG A CA 1
ATOM 1414 C C . ARG A 1 179 ? 13.208 27.842 -23.409 1.00 97.25 179 ARG A C 1
ATOM 1416 O O . ARG A 1 179 ? 12.323 28.144 -22.615 1.00 97.25 179 ARG A O 1
ATOM 1423 N N . LYS A 1 180 ? 12.962 27.532 -24.687 1.00 96.62 180 LYS A N 1
ATOM 1424 C CA . LYS A 1 180 ? 11.605 27.511 -25.257 1.00 96.62 180 LYS A CA 1
ATOM 1425 C C . LYS A 1 180 ? 10.732 26.453 -24.587 1.00 96.62 180 LYS A C 1
ATOM 1427 O O . LYS A 1 180 ? 9.594 26.751 -24.243 1.00 96.62 180 LYS A O 1
ATOM 1432 N N . MET A 1 181 ? 11.272 25.254 -24.378 1.00 96.94 181 MET A N 1
ATOM 1433 C CA . MET A 1 181 ? 10.574 24.173 -23.688 1.00 96.94 181 MET A CA 1
ATOM 1434 C C . MET A 1 181 ? 10.246 24.550 -22.236 1.00 96.94 181 MET A C 1
ATOM 1436 O O . MET A 1 181 ? 9.093 24.437 -21.830 1.00 96.94 181 MET A O 1
ATOM 1440 N N . LEU A 1 182 ? 11.229 25.030 -21.466 1.00 96.25 182 LEU A N 1
ATOM 1441 C CA . LEU A 1 182 ? 11.026 25.440 -20.073 1.00 96.25 182 LEU A CA 1
ATOM 1442 C C . LEU A 1 182 ? 9.984 26.563 -19.970 1.00 96.25 182 LEU A C 1
ATOM 1444 O O . LEU A 1 182 ? 9.082 26.490 -19.139 1.00 96.25 182 LEU A O 1
ATOM 1448 N N . ALA A 1 183 ? 10.047 27.559 -20.857 1.00 95.69 183 ALA A N 1
ATOM 1449 C CA . ALA A 1 183 ? 9.070 28.643 -20.899 1.00 95.69 183 ALA A CA 1
ATOM 1450 C C . ALA A 1 183 ? 7.649 28.153 -21.236 1.00 95.69 183 ALA A C 1
ATOM 1452 O O . ALA A 1 183 ? 6.698 28.582 -20.585 1.00 95.69 183 ALA A O 1
ATOM 1453 N N . ALA A 1 184 ? 7.496 27.237 -22.201 1.00 95.00 184 ALA A N 1
ATOM 1454 C CA . ALA A 1 184 ? 6.196 26.668 -22.576 1.00 95.00 184 ALA A CA 1
ATOM 1455 C C . ALA A 1 184 ? 5.525 25.905 -21.419 1.00 95.00 184 ALA A C 1
ATOM 1457 O O . ALA A 1 184 ? 4.303 25.894 -21.300 1.00 95.00 184 ALA A O 1
ATOM 1458 N N . GLU A 1 185 ? 6.328 25.324 -20.530 1.00 94.19 185 GLU A N 1
ATOM 1459 C CA . GLU A 1 185 ? 5.881 24.601 -19.335 1.00 94.19 185 GLU A CA 1
ATOM 1460 C C . GLU A 1 185 ? 5.820 25.502 -18.083 1.00 94.19 185 GLU A C 1
ATOM 1462 O O . GLU A 1 185 ? 5.632 25.018 -16.966 1.00 94.19 185 GLU A O 1
ATOM 1467 N N . ASN A 1 186 ? 5.961 26.825 -18.259 1.00 94.88 186 ASN A N 1
ATOM 1468 C CA . ASN A 1 186 ? 5.988 27.840 -17.200 1.00 94.88 186 ASN A CA 1
ATOM 1469 C C . ASN A 1 186 ? 7.048 27.564 -16.110 1.00 94.88 186 ASN A C 1
ATOM 1471 O O . ASN A 1 186 ? 6.829 27.793 -14.918 1.00 94.88 186 ASN A O 1
ATOM 1475 N N . ARG A 1 187 ? 8.214 27.049 -16.515 1.00 93.19 187 ARG A N 1
ATOM 1476 C CA . ARG A 1 187 ? 9.347 26.722 -15.641 1.00 93.19 187 ARG A CA 1
ATOM 1477 C C . ARG A 1 187 ? 10.397 27.830 -15.688 1.00 93.19 187 ARG A C 1
ATOM 1479 O O . ARG A 1 187 ? 10.960 28.131 -16.737 1.00 93.19 187 ARG A O 1
ATOM 1486 N N . LYS A 1 188 ? 10.700 28.411 -14.525 1.00 92.56 188 LYS A N 1
ATOM 1487 C CA . LYS A 1 188 ? 11.789 29.382 -14.339 1.00 92.56 188 LYS A CA 1
ATOM 1488 C C . LYS A 1 188 ? 13.044 28.654 -13.857 1.00 92.56 188 LYS A C 1
ATOM 1490 O O . LYS A 1 188 ? 13.337 28.655 -12.668 1.00 92.56 188 LYS A O 1
ATOM 1495 N N . MET A 1 189 ? 13.737 27.986 -14.772 1.00 94.25 189 MET A N 1
ATOM 1496 C CA . MET A 1 189 ? 14.981 27.268 -14.483 1.00 94.25 189 MET A CA 1
ATOM 1497 C C . MET A 1 189 ? 16.070 27.703 -15.458 1.00 94.25 189 MET A C 1
ATOM 1499 O O . MET A 1 189 ? 15.782 27.970 -16.627 1.00 94.25 189 MET A O 1
ATOM 1503 N N . ASP A 1 190 ? 17.310 27.784 -14.977 1.00 95.31 190 ASP A N 1
ATOM 1504 C CA . ASP A 1 190 ? 18.449 28.026 -15.852 1.00 95.31 190 ASP A CA 1
ATOM 1505 C C . ASP A 1 190 ? 18.684 26.803 -16.770 1.00 95.31 190 ASP A C 1
ATOM 1507 O O . ASP A 1 190 ? 18.753 25.676 -16.271 1.00 95.31 190 ASP A O 1
ATOM 1511 N N . PRO A 1 191 ? 18.793 26.986 -18.100 1.00 95.06 191 PRO A N 1
ATOM 1512 C CA . PRO A 1 191 ? 18.966 25.882 -19.045 1.00 95.06 191 PRO A CA 1
ATOM 1513 C C . PRO A 1 191 ? 20.220 25.033 -18.821 1.00 95.06 191 PRO A C 1
ATOM 1515 O O . PRO A 1 191 ? 20.164 23.828 -19.060 1.00 95.06 191 PRO A O 1
ATOM 1518 N N . TYR A 1 192 ? 21.328 25.634 -18.374 1.00 92.94 192 TYR A N 1
ATOM 1519 C CA . TYR A 1 192 ? 22.562 24.895 -18.098 1.00 92.94 192 TYR A CA 1
ATOM 1520 C C . TYR A 1 192 ? 22.390 24.039 -16.849 1.00 92.94 192 TYR A C 1
ATOM 1522 O O . TYR A 1 192 ? 22.712 22.851 -16.852 1.00 92.94 192 TYR A O 1
ATOM 1530 N N . LEU A 1 193 ? 21.815 24.619 -15.791 1.00 93.50 193 LEU A N 1
ATOM 1531 C CA . LEU A 1 193 ? 21.502 23.870 -14.577 1.00 93.50 193 LEU A CA 1
ATOM 1532 C C . LEU A 1 193 ? 20.566 22.695 -14.885 1.00 93.50 193 LEU A C 1
ATOM 1534 O O . LEU A 1 193 ? 20.828 21.578 -14.447 1.00 93.50 193 LEU A O 1
ATOM 1538 N N . PHE A 1 194 ? 19.524 22.919 -15.689 1.00 95.62 194 PHE A N 1
ATOM 1539 C CA . PHE A 1 194 ? 18.590 21.866 -16.086 1.00 95.62 194 PHE A CA 1
ATOM 1540 C C . PHE A 1 194 ? 19.284 20.711 -16.822 1.00 95.62 194 PHE A C 1
ATOM 1542 O O . PHE A 1 194 ? 19.091 19.549 -16.465 1.00 95.62 194 PHE A O 1
ATOM 1549 N N . ASN A 1 195 ? 20.135 21.011 -17.807 1.00 94.69 195 ASN A N 1
ATOM 1550 C CA . ASN A 1 195 ? 20.891 19.994 -18.544 1.00 94.69 195 ASN A CA 1
ATOM 1551 C C . ASN A 1 195 ? 21.806 19.177 -17.638 1.00 94.69 195 ASN A C 1
ATOM 1553 O O . ASN A 1 195 ? 21.879 17.953 -17.759 1.00 94.69 195 ASN A O 1
ATOM 1557 N N . ARG A 1 196 ? 22.470 19.835 -16.685 1.00 92.25 196 ARG A N 1
ATOM 1558 C CA . ARG A 1 196 ? 23.301 19.139 -15.702 1.00 92.25 196 ARG A CA 1
ATOM 1559 C C . ARG A 1 196 ? 22.486 18.273 -14.768 1.00 92.25 196 ARG A C 1
ATOM 1561 O O . ARG A 1 196 ? 22.928 17.171 -14.482 1.00 92.25 196 ARG A O 1
ATOM 1568 N N . MET A 1 197 ? 21.309 18.718 -14.334 1.00 94.00 197 MET A N 1
ATOM 1569 C CA . MET A 1 197 ? 20.405 17.880 -13.543 1.00 94.00 197 MET A CA 1
ATOM 1570 C C . MET A 1 197 ? 19.976 16.642 -14.334 1.00 94.00 197 MET A C 1
ATOM 1572 O O . MET A 1 197 ? 20.014 15.543 -13.794 1.00 94.00 197 MET A O 1
ATOM 1576 N N . LEU A 1 198 ? 19.660 16.782 -15.628 1.00 94.88 198 LEU A N 1
ATOM 1577 C CA . LEU A 1 198 ? 19.340 15.634 -16.482 1.00 94.88 198 LEU A CA 1
ATOM 1578 C C . LEU A 1 198 ? 20.488 14.619 -16.551 1.00 94.88 198 LEU A C 1
ATOM 1580 O O . LEU A 1 198 ? 20.235 13.421 -16.469 1.00 94.88 198 LEU A O 1
ATOM 1584 N N . VAL A 1 199 ? 21.736 15.071 -16.682 1.00 93.75 199 VAL A N 1
ATOM 1585 C CA . VAL A 1 199 ? 22.904 14.175 -16.749 1.00 93.75 199 VAL A CA 1
ATOM 1586 C C . VAL A 1 199 ? 23.258 13.593 -15.378 1.00 93.75 199 VAL A C 1
ATOM 1588 O O . VAL A 1 199 ? 23.432 12.383 -15.255 1.00 93.75 199 VAL A O 1
ATOM 1591 N N . ARG A 1 200 ? 23.334 14.435 -14.341 1.00 92.81 200 ARG A N 1
ATOM 1592 C CA . ARG A 1 200 ? 23.669 14.055 -12.959 1.00 92.81 200 ARG A CA 1
ATOM 1593 C C . ARG A 1 200 ? 22.683 13.034 -12.402 1.00 92.81 200 ARG A C 1
ATOM 1595 O O . ARG A 1 200 ? 23.103 12.055 -11.797 1.00 92.81 200 ARG A O 1
ATOM 1602 N N . ASP A 1 201 ? 21.391 13.238 -12.643 1.00 92.69 201 ASP A N 1
ATOM 1603 C CA . ASP A 1 201 ? 20.329 12.365 -12.136 1.00 92.69 201 ASP A CA 1
ATOM 1604 C C . ASP A 1 201 ? 20.087 11.150 -13.067 1.00 92.69 201 ASP A C 1
ATOM 1606 O O . ASP A 1 201 ? 19.162 10.364 -12.856 1.00 92.69 201 ASP A O 1
ATOM 1610 N N . GLY A 1 202 ? 20.917 10.980 -14.107 1.00 93.12 202 GLY A N 1
ATOM 1611 C CA . GLY A 1 202 ? 20.903 9.821 -15.002 1.00 93.12 202 GLY A CA 1
ATOM 1612 C C . GLY A 1 202 ? 19.739 9.783 -15.996 1.00 93.12 202 GLY A C 1
ATOM 1613 O O . GLY A 1 202 ? 19.438 8.722 -16.540 1.00 93.12 202 GLY A O 1
ATOM 1614 N N . TYR A 1 203 ? 19.069 10.910 -16.243 1.00 94.00 203 TYR A N 1
ATOM 1615 C CA . TYR A 1 203 ? 17.966 11.019 -17.202 1.00 94.00 203 TYR A CA 1
ATOM 1616 C C . TYR A 1 203 ? 18.420 11.230 -18.652 1.00 94.00 203 TYR A C 1
ATOM 1618 O O . TYR A 1 203 ? 17.647 10.945 -19.567 1.00 94.00 203 TYR A O 1
ATOM 1626 N N . ALA A 1 204 ? 19.645 11.718 -18.861 1.00 93.44 204 ALA A N 1
ATOM 1627 C CA . ALA A 1 204 ? 20.263 11.908 -20.169 1.00 93.44 204 ALA A CA 1
ATOM 1628 C C . ALA A 1 204 ? 21.737 11.484 -20.147 1.00 93.44 204 ALA A C 1
ATOM 1630 O O . ALA A 1 204 ? 22.425 11.598 -19.131 1.00 93.44 204 ALA A O 1
ATOM 1631 N N . ARG A 1 205 ? 22.251 11.022 -21.285 1.00 92.38 205 ARG A N 1
ATOM 1632 C CA . ARG A 1 205 ? 23.681 10.771 -21.478 1.00 92.38 205 ARG A CA 1
ATOM 1633 C C . ARG A 1 205 ? 24.429 12.093 -21.600 1.00 92.38 205 ARG A C 1
ATOM 1635 O O . ARG A 1 205 ? 23.946 13.032 -22.225 1.00 92.38 205 ARG A O 1
ATOM 1642 N N . LYS A 1 206 ? 25.636 12.143 -21.035 1.00 91.19 206 LYS A N 1
ATOM 1643 C CA . LYS A 1 206 ? 26.533 13.295 -21.155 1.00 91.19 206 LYS A CA 1
ATOM 1644 C C . LYS A 1 206 ? 26.960 13.477 -22.625 1.00 91.19 206 LYS A C 1
ATOM 1646 O O . LYS A 1 206 ? 27.623 12.576 -23.144 1.00 91.19 206 LYS A O 1
ATOM 1651 N N . PRO A 1 207 ? 26.624 14.595 -23.295 1.00 88.69 207 PRO A N 1
ATOM 1652 C CA . PRO A 1 207 ? 27.143 14.865 -24.629 1.00 88.69 207 PRO A CA 1
ATOM 1653 C C . PRO A 1 207 ? 28.623 15.272 -24.573 1.00 88.69 207 PRO A C 1
ATOM 1655 O O . PRO A 1 207 ? 29.128 15.706 -23.536 1.00 88.69 207 PRO A O 1
ATOM 1658 N N . ALA A 1 208 ? 29.329 15.108 -25.694 1.00 80.19 208 ALA A N 1
ATOM 1659 C CA . ALA A 1 208 ? 30.778 15.317 -25.771 1.00 80.19 208 ALA A CA 1
ATOM 1660 C C . ALA A 1 208 ? 31.208 16.771 -25.501 1.00 80.19 208 ALA A C 1
ATOM 1662 O O . ALA A 1 208 ? 32.312 16.992 -25.016 1.00 80.19 208 ALA A O 1
ATOM 1663 N N . ASP A 1 209 ? 30.336 17.739 -25.791 1.00 77.50 209 ASP A N 1
ATOM 1664 C CA . ASP A 1 209 ? 30.562 19.175 -25.595 1.00 77.50 209 ASP A CA 1
ATOM 1665 C C . ASP A 1 209 ? 30.107 19.680 -24.215 1.00 77.50 209 ASP A C 1
ATOM 1667 O O . ASP A 1 209 ? 30.187 20.878 -23.949 1.00 77.50 209 ASP A O 1
ATOM 1671 N N . LEU A 1 210 ? 29.638 18.792 -23.327 1.00 76.88 210 LEU A N 1
ATOM 1672 C CA . LEU A 1 210 ? 29.369 19.134 -21.931 1.00 76.88 210 LEU A CA 1
ATOM 1673 C C . LEU A 1 210 ? 30.706 19.236 -21.179 1.00 76.88 210 LEU A C 1
ATOM 1675 O O . LEU A 1 210 ? 31.101 18.332 -20.429 1.00 76.88 210 LEU A O 1
ATOM 1679 N N . GLU A 1 211 ? 31.440 20.314 -21.440 1.00 66.19 211 GLU A N 1
ATOM 1680 C CA . GLU A 1 211 ? 32.678 20.636 -20.737 1.00 66.19 211 GLU A CA 1
ATOM 1681 C C . GLU A 1 211 ? 32.411 20.891 -19.244 1.00 66.19 211 GLU A C 1
ATOM 1683 O O . GLU A 1 211 ? 31.313 21.277 -18.829 1.00 66.19 211 GLU A O 1
ATOM 1688 N N . ALA A 1 212 ? 33.426 20.643 -18.411 1.00 56.41 212 ALA A N 1
ATOM 1689 C CA . ALA A 1 212 ? 33.402 21.062 -17.016 1.00 56.41 212 ALA A CA 1
ATOM 1690 C C . ALA A 1 212 ? 33.400 22.594 -16.985 1.00 56.41 212 ALA A C 1
ATOM 1692 O O . ALA A 1 212 ? 34.387 23.234 -17.334 1.00 56.41 212 ALA A O 1
ATOM 1693 N N . ASP A 1 213 ? 32.274 23.190 -16.617 1.00 51.94 213 ASP A N 1
ATOM 1694 C CA . ASP A 1 213 ? 32.176 24.637 -16.487 1.00 51.94 213 ASP A CA 1
ATOM 1695 C C . ASP A 1 213 ? 33.129 25.144 -15.397 1.00 51.94 213 ASP A C 1
ATOM 1697 O O . ASP A 1 213 ? 33.021 24.700 -14.251 1.00 51.94 213 ASP A O 1
ATOM 1701 N N . PRO A 1 214 ? 34.014 26.107 -15.705 1.00 51.88 214 PRO A N 1
ATOM 1702 C CA . PRO A 1 214 ? 34.935 26.693 -14.734 1.00 51.88 214 PRO A CA 1
ATOM 1703 C C . PRO A 1 214 ? 34.241 27.438 -13.576 1.00 51.88 214 PRO A C 1
ATOM 1705 O O . PRO A 1 214 ? 34.914 27.860 -12.640 1.00 51.88 214 PRO A O 1
ATOM 1708 N N . ARG A 1 215 ? 32.913 27.618 -13.605 1.00 53.31 215 ARG A N 1
ATOM 1709 C CA . ARG A 1 215 ? 32.121 28.184 -12.495 1.00 53.31 215 ARG A CA 1
ATOM 1710 C C . ARG A 1 215 ? 31.633 27.141 -11.491 1.00 53.31 215 ARG A C 1
ATOM 1712 O O . ARG A 1 215 ? 31.130 27.525 -10.440 1.00 53.31 215 ARG A O 1
ATOM 1719 N N . ALA A 1 216 ? 31.780 25.850 -11.782 1.00 45.97 216 ALA A N 1
ATOM 1720 C CA . ALA A 1 216 ? 31.546 24.777 -10.823 1.00 45.97 216 ALA A CA 1
ATOM 1721 C C . ALA A 1 216 ? 32.792 24.572 -9.943 1.00 45.97 216 ALA A C 1
ATOM 1723 O O . ALA A 1 216 ? 33.396 23.506 -9.942 1.00 45.97 216 ALA A O 1
ATOM 1724 N N . VAL A 1 217 ? 33.196 25.606 -9.199 1.00 41.66 217 VAL A N 1
ATOM 1725 C CA . VAL A 1 217 ? 33.910 25.363 -7.942 1.00 41.66 217 VAL A CA 1
ATOM 1726 C C . VAL A 1 217 ? 32.815 24.984 -6.961 1.00 41.66 217 VAL A C 1
ATOM 1728 O O . VAL A 1 217 ? 32.107 25.843 -6.435 1.00 41.66 217 VAL A O 1
ATOM 1731 N N . GLU A 1 218 ? 32.598 23.682 -6.815 1.00 44.88 218 GLU A N 1
ATOM 1732 C CA . GLU A 1 218 ? 31.855 23.150 -5.686 1.00 44.88 218 GLU A CA 1
ATOM 1733 C C . GLU A 1 218 ? 32.519 23.702 -4.419 1.00 44.88 218 GLU A C 1
ATOM 1735 O O . GLU A 1 218 ? 33.717 23.529 -4.200 1.00 44.88 218 GLU A O 1
ATOM 1740 N N . THR A 1 219 ? 31.759 24.411 -3.585 1.00 40.06 219 THR A N 1
ATOM 1741 C CA . THR A 1 219 ? 32.029 24.417 -2.148 1.00 40.06 219 THR A CA 1
ATOM 1742 C C . THR A 1 219 ? 31.935 22.968 -1.694 1.00 40.06 219 THR A C 1
ATOM 1744 O O . THR A 1 219 ? 30.854 22.473 -1.378 1.00 40.06 219 THR A O 1
ATOM 1747 N N . GLU A 1 220 ? 33.068 22.284 -1.771 1.00 36.69 220 GLU A N 1
ATOM 1748 C CA . GLU A 1 220 ? 33.338 20.996 -1.164 1.00 36.69 220 GLU A CA 1
ATOM 1749 C C . GLU A 1 220 ? 33.153 21.202 0.346 1.00 36.69 220 GLU A C 1
ATOM 1751 O O . GLU A 1 220 ? 33.979 21.822 1.016 1.00 36.69 220 GLU A O 1
ATOM 1756 N N . ILE A 1 221 ? 31.988 20.815 0.871 1.00 35.47 221 ILE A N 1
ATOM 1757 C CA . ILE A 1 221 ? 31.808 20.683 2.315 1.00 35.47 221 ILE A CA 1
ATOM 1758 C C . ILE A 1 221 ? 32.553 19.407 2.684 1.00 35.47 221 ILE A C 1
ATOM 1760 O O . ILE A 1 221 ? 32.182 18.320 2.239 1.00 35.47 221 ILE A O 1
ATOM 1764 N N . ASP A 1 222 ? 33.626 19.572 3.451 1.00 35.06 222 ASP A N 1
ATOM 1765 C CA . ASP A 1 222 ? 34.452 18.490 3.967 1.00 35.06 222 ASP A CA 1
ATOM 1766 C C . ASP A 1 222 ? 33.557 17.482 4.728 1.00 35.06 222 ASP A C 1
ATOM 1768 O O . ASP A 1 222 ? 32.865 17.869 5.676 1.00 35.06 222 ASP A O 1
ATOM 1772 N N . PRO A 1 223 ? 33.501 16.194 4.333 1.00 40.56 223 PRO A N 1
ATOM 1773 C CA . PRO A 1 223 ? 32.628 15.193 4.958 1.00 40.56 223 PRO A CA 1
ATOM 1774 C C . PRO A 1 223 ? 32.984 14.866 6.423 1.00 40.56 223 PRO A C 1
ATOM 1776 O O . PRO A 1 223 ? 32.321 14.036 7.044 1.00 40.56 223 PRO A O 1
ATOM 1779 N N . LEU A 1 224 ? 34.008 15.512 6.986 1.00 38.25 224 LEU A N 1
ATOM 1780 C CA . LEU A 1 224 ? 34.422 15.398 8.385 1.00 38.25 224 LEU A CA 1
ATOM 1781 C C . LEU A 1 224 ? 33.601 16.245 9.378 1.00 38.25 224 LEU A C 1
ATOM 1783 O O . LEU A 1 224 ? 33.748 16.035 10.580 1.00 38.25 224 LEU A O 1
ATOM 1787 N N . ASP A 1 225 ? 32.713 17.131 8.911 1.00 35.84 225 ASP A N 1
ATOM 1788 C CA . ASP A 1 225 ? 31.982 18.085 9.769 1.00 35.84 225 ASP A CA 1
ATOM 1789 C C . ASP A 1 225 ? 30.477 17.794 9.969 1.00 35.84 225 ASP A C 1
ATOM 1791 O O . ASP A 1 225 ? 29.747 18.641 10.487 1.00 35.84 225 ASP A O 1
ATOM 1795 N N . ALA A 1 226 ? 29.967 16.606 9.621 1.00 40.38 226 ALA A N 1
ATOM 1796 C CA . ALA A 1 226 ? 28.561 16.269 9.886 1.00 40.38 226 ALA A CA 1
ATOM 1797 C C . ALA A 1 226 ? 28.327 15.947 11.387 1.00 40.38 226 ALA A C 1
ATOM 1799 O O . ALA A 1 226 ? 28.880 14.960 11.887 1.00 40.38 226 ALA A O 1
ATOM 1800 N N . PRO A 1 227 ? 27.529 16.732 12.142 1.00 40.56 227 PRO A N 1
ATOM 1801 C CA . PRO A 1 227 ? 27.190 16.399 13.522 1.00 40.56 227 PRO A CA 1
ATOM 1802 C C . PRO A 1 227 ? 26.263 15.174 13.590 1.00 40.56 227 PRO A C 1
ATOM 1804 O O . PRO A 1 227 ? 25.474 14.917 12.686 1.00 40.56 227 PRO A O 1
ATOM 1807 N N . ALA A 1 228 ? 26.365 14.410 14.682 1.00 52.84 228 ALA A N 1
ATOM 1808 C CA . ALA A 1 228 ? 25.418 13.346 14.997 1.00 52.84 228 ALA A CA 1
ATOM 1809 C C . ALA A 1 228 ? 24.032 13.961 15.247 1.00 52.84 228 ALA A C 1
ATOM 1811 O O . ALA A 1 228 ? 23.852 14.693 16.221 1.00 52.84 228 ALA A O 1
ATOM 1812 N N . ASP A 1 229 ? 23.077 13.662 14.371 1.00 50.41 229 ASP A N 1
ATOM 1813 C CA . ASP A 1 229 ? 21.718 14.181 14.473 1.00 50.41 229 ASP A CA 1
ATOM 1814 C C . ASP A 1 229 ? 20.901 13.363 15.480 1.00 50.41 229 ASP A C 1
ATOM 1816 O O . ASP A 1 229 ? 20.784 12.134 15.400 1.00 50.41 229 ASP A O 1
ATOM 1820 N N . LEU A 1 230 ? 20.332 14.069 16.455 1.00 44.25 230 LEU A N 1
ATOM 1821 C CA . LEU A 1 230 ? 19.323 13.534 17.355 1.00 44.25 230 LEU A CA 1
ATOM 1822 C C . LEU A 1 230 ? 17.965 13.693 16.673 1.00 44.25 230 LEU A C 1
ATOM 1824 O O . LEU A 1 230 ? 17.583 14.811 16.329 1.00 44.25 230 LEU A O 1
ATOM 1828 N N . ASP A 1 231 ? 17.229 12.601 16.492 1.00 53.31 231 ASP A N 1
ATOM 1829 C CA . ASP A 1 231 ? 15.870 12.681 15.960 1.00 53.31 231 ASP A CA 1
ATOM 1830 C C . ASP A 1 231 ? 14.962 13.366 17.007 1.00 53.31 231 ASP A C 1
ATOM 1832 O O . ASP A 1 231 ? 14.795 12.839 18.118 1.00 53.31 231 ASP A O 1
ATOM 1836 N N . PRO A 1 232 ? 14.388 14.547 16.701 1.00 43.47 232 PRO A N 1
ATOM 1837 C CA . PRO A 1 232 ? 13.615 15.323 17.664 1.00 43.47 232 PRO A CA 1
ATOM 1838 C C . PRO A 1 232 ? 12.242 14.714 17.982 1.00 43.47 232 PRO A C 1
ATOM 1840 O O . PRO A 1 232 ? 11.670 15.051 19.019 1.00 43.47 232 PRO A O 1
ATOM 1843 N N . GLU A 1 233 ? 11.709 13.822 17.140 1.00 44.59 233 GLU A N 1
ATOM 1844 C CA . GLU A 1 233 ? 10.425 13.153 17.382 1.00 44.59 233 GLU A CA 1
ATOM 1845 C C . GLU A 1 233 ? 10.588 11.909 18.258 1.00 44.59 233 GLU A C 1
ATOM 1847 O O . GLU A 1 233 ? 9.743 11.627 19.112 1.00 44.59 233 GLU A O 1
ATOM 1852 N N . THR A 1 234 ? 11.683 11.169 18.082 1.00 58.81 234 THR A N 1
ATOM 1853 C CA . THR A 1 234 ? 11.896 9.890 18.778 1.00 58.81 234 THR A CA 1
ATOM 1854 C C . THR A 1 234 ? 12.828 10.005 19.985 1.00 58.81 234 THR A C 1
ATOM 1856 O O . THR A 1 234 ? 12.793 9.159 20.885 1.00 58.81 234 THR A O 1
ATOM 1859 N N . GLY A 1 235 ? 13.649 11.059 20.043 1.00 52.47 235 GLY A N 1
ATOM 1860 C CA . GLY A 1 235 ? 14.712 11.215 21.034 1.00 52.47 235 GLY A CA 1
ATOM 1861 C C . GLY A 1 235 ? 15.822 10.168 20.890 1.00 52.47 235 GLY A C 1
ATOM 1862 O O . GLY A 1 235 ? 16.534 9.899 21.863 1.00 52.47 235 GLY A O 1
ATOM 1863 N N . GLU A 1 236 ? 15.930 9.535 19.719 1.00 51.69 236 GLU A N 1
ATOM 1864 C CA . GLU A 1 236 ? 16.916 8.502 19.420 1.00 51.69 236 GLU A CA 1
ATOM 1865 C C . GLU A 1 236 ? 18.190 9.142 18.842 1.00 51.69 236 GLU A C 1
ATOM 1867 O O . GLU A 1 236 ? 18.151 9.928 17.896 1.00 51.69 236 GLU A O 1
ATOM 1872 N N . LEU A 1 237 ? 19.339 8.808 19.438 1.00 50.34 237 LEU A N 1
ATOM 1873 C CA . LEU A 1 237 ? 20.656 9.215 18.947 1.00 50.34 237 LEU A CA 1
ATOM 1874 C C . LEU A 1 237 ? 21.141 8.170 17.936 1.00 50.34 237 LEU A C 1
ATOM 1876 O O . LEU A 1 237 ? 21.324 7.002 18.301 1.00 50.34 237 LEU A O 1
ATOM 1880 N N . GLN A 1 238 ? 21.369 8.583 16.689 1.00 53.09 238 GLN A N 1
ATOM 1881 C CA . GLN A 1 238 ? 22.030 7.747 15.691 1.00 53.09 238 GLN A CA 1
ATOM 1882 C C . GLN A 1 238 ? 23.532 8.033 15.698 1.00 53.09 238 GLN A C 1
ATOM 1884 O O . GLN A 1 238 ? 23.967 9.143 15.406 1.00 53.09 238 GLN A O 1
ATOM 1889 N N . ILE A 1 239 ? 24.335 7.024 16.035 1.00 49.75 239 ILE A N 1
ATOM 1890 C CA . ILE A 1 239 ? 25.793 7.103 15.915 1.00 49.75 239 ILE A CA 1
ATOM 1891 C C . ILE A 1 239 ? 26.176 6.390 14.620 1.00 49.75 239 ILE A C 1
ATOM 1893 O O . ILE A 1 239 ? 25.784 5.240 14.398 1.00 49.75 239 ILE A O 1
ATOM 1897 N N . ALA A 1 240 ? 26.909 7.093 13.757 1.00 46.56 240 ALA A N 1
ATOM 1898 C CA . ALA A 1 240 ? 27.405 6.536 12.510 1.00 46.56 240 ALA A CA 1
ATOM 1899 C C . ALA A 1 240 ? 28.340 5.338 12.761 1.00 46.56 240 ALA A C 1
ATOM 1901 O O . ALA A 1 240 ? 29.037 5.254 13.768 1.00 46.56 240 ALA A O 1
ATOM 1902 N N . ASP A 1 241 ? 28.279 4.416 11.807 1.00 42.38 241 ASP A N 1
ATOM 1903 C CA . ASP A 1 241 ? 28.820 3.060 11.758 1.00 42.38 241 ASP A CA 1
ATOM 1904 C C . ASP A 1 241 ? 30.050 2.757 12.644 1.00 42.38 241 ASP A C 1
ATOM 1906 O O . ASP A 1 241 ? 31.169 3.200 12.381 1.00 42.38 241 ASP A O 1
ATOM 1910 N N . VAL A 1 242 ? 29.85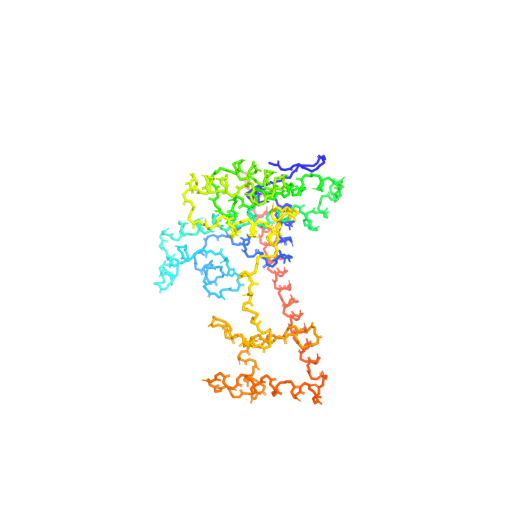6 1.914 13.667 1.00 39.75 242 VAL A N 1
ATOM 1911 C CA . VAL A 1 242 ? 30.944 1.337 14.470 1.00 39.75 242 VAL A CA 1
ATOM 1912 C C . VAL A 1 242 ? 31.026 -0.153 14.144 1.00 39.75 242 VAL A C 1
ATOM 1914 O O . VAL A 1 242 ? 30.251 -0.963 14.651 1.00 39.75 242 VAL A O 1
ATOM 1917 N N . ALA A 1 243 ? 31.986 -0.517 13.291 1.00 38.97 243 ALA A N 1
ATOM 1918 C CA . ALA A 1 243 ? 32.268 -1.896 12.872 1.00 38.97 243 ALA A CA 1
ATOM 1919 C C . ALA A 1 243 ? 31.131 -2.624 12.110 1.00 38.97 243 ALA A C 1
ATOM 1921 O O . ALA A 1 243 ? 31.000 -3.846 12.223 1.00 38.97 243 ALA A O 1
ATOM 1922 N N . GLY A 1 244 ? 30.334 -1.912 11.307 1.00 42.47 244 GLY A N 1
ATOM 1923 C CA . GLY A 1 244 ? 29.291 -2.488 10.448 1.00 42.47 244 GLY A CA 1
ATOM 1924 C C . GLY A 1 244 ? 27.944 -2.698 11.148 1.00 42.47 244 GLY A C 1
ATOM 1925 O O . GLY A 1 244 ? 27.114 -3.471 10.666 1.00 42.47 244 GLY A O 1
ATOM 1926 N N . LEU A 1 245 ? 27.730 -2.069 12.307 1.00 36.72 245 LEU A N 1
ATOM 1927 C CA . LEU A 1 245 ? 26.509 -2.179 13.106 1.00 36.72 245 LEU A CA 1
ATOM 1928 C C . LEU A 1 245 ? 25.978 -0.784 13.451 1.00 36.72 245 LEU A C 1
ATOM 1930 O O . LEU A 1 245 ? 26.570 -0.063 14.252 1.00 36.72 245 LEU A O 1
ATOM 1934 N N . GLN A 1 246 ? 24.808 -0.439 12.907 1.00 44.06 246 GLN A N 1
ATOM 1935 C CA . GLN A 1 246 ? 24.010 0.680 13.409 1.00 44.06 246 GLN A CA 1
ATOM 1936 C C . GLN A 1 246 ? 23.436 0.312 14.781 1.00 44.06 246 GLN A C 1
ATOM 1938 O O . GLN A 1 246 ? 22.709 -0.678 14.916 1.00 44.06 246 GLN A O 1
ATOM 1943 N N . VAL A 1 247 ? 23.759 1.104 15.804 1.00 46.38 247 VAL A N 1
ATOM 1944 C CA . VAL A 1 247 ? 23.242 0.919 17.164 1.00 46.38 247 VAL A CA 1
ATOM 1945 C C . VAL A 1 247 ? 22.414 2.135 17.554 1.00 46.38 247 VAL A C 1
ATOM 1947 O O . VAL A 1 247 ? 22.941 3.232 17.706 1.00 46.38 247 VAL A O 1
ATOM 1950 N N . THR A 1 248 ? 21.115 1.919 17.748 1.00 51.00 248 THR A N 1
ATOM 1951 C CA . THR A 1 248 ? 20.176 2.947 18.208 1.00 51.00 248 THR A CA 1
ATOM 1952 C C . THR A 1 248 ? 19.934 2.788 19.706 1.00 51.00 248 THR A C 1
ATOM 1954 O O . THR A 1 248 ? 19.551 1.708 20.171 1.00 51.00 248 THR A O 1
ATOM 1957 N N . PHE A 1 249 ? 20.139 3.854 20.481 1.00 52.44 249 PHE A N 1
ATOM 1958 C CA . PHE A 1 249 ? 19.911 3.845 21.927 1.00 52.44 249 PHE A CA 1
ATOM 1959 C C . PHE A 1 249 ? 18.623 4.589 22.288 1.00 52.44 249 PHE A C 1
ATOM 1961 O O . PHE A 1 249 ? 18.444 5.747 21.926 1.00 52.44 249 PHE A O 1
ATOM 1968 N N . LYS A 1 250 ? 17.749 3.935 23.067 1.00 55.97 250 LYS A N 1
ATOM 1969 C CA . LYS A 1 250 ? 16.553 4.566 23.647 1.00 55.97 250 LYS A CA 1
ATOM 1970 C C . LYS A 1 250 ? 16.867 5.184 25.007 1.00 55.97 250 LYS A C 1
ATOM 1972 O O . LYS A 1 250 ? 17.498 4.543 25.855 1.00 55.97 250 LYS A O 1
ATOM 1977 N N . LYS A 1 251 ? 16.362 6.396 25.238 1.00 50.66 251 LYS A N 1
ATOM 1978 C CA . LYS A 1 251 ? 16.594 7.224 26.436 1.00 50.66 251 LYS A CA 1
ATOM 1979 C C . LYS A 1 251 ? 16.375 6.474 27.759 1.00 50.66 251 LYS A C 1
ATOM 1981 O O . LYS A 1 251 ? 17.182 6.552 28.684 1.00 50.66 251 LYS A O 1
ATOM 1986 N N . ASP A 1 252 ? 15.319 5.678 27.836 1.00 54.25 252 ASP A N 1
ATOM 1987 C CA . ASP A 1 252 ? 14.903 4.923 29.023 1.00 54.25 252 ASP A CA 1
ATOM 1988 C C . ASP A 1 252 ? 15.804 3.707 29.312 1.00 54.25 252 ASP A C 1
ATOM 1990 O O . ASP A 1 252 ? 15.939 3.290 30.465 1.00 54.25 252 ASP A O 1
ATOM 1994 N N . LYS A 1 253 ? 16.495 3.173 28.296 1.00 54.62 253 LYS A N 1
ATOM 1995 C CA . LYS A 1 253 ? 17.460 2.070 28.446 1.00 54.62 253 LYS A CA 1
ATOM 1996 C C . LYS A 1 253 ? 18.827 2.555 28.925 1.00 54.62 253 LYS A C 1
ATOM 1998 O O . LYS A 1 253 ? 19.480 1.849 29.692 1.00 54.62 253 LYS A O 1
ATOM 2003 N N . LEU A 1 254 ? 19.220 3.772 28.549 1.00 52.50 254 LEU A N 1
ATOM 2004 C CA . LEU A 1 254 ? 20.438 4.418 29.047 1.00 52.50 254 LEU A CA 1
ATOM 2005 C C . LEU A 1 254 ? 20.344 4.682 30.560 1.00 52.50 254 LEU A C 1
ATOM 2007 O O . LEU A 1 254 ? 21.270 4.372 31.307 1.00 52.50 254 LEU A O 1
ATOM 2011 N N . LYS A 1 255 ? 19.181 5.128 31.048 1.00 50.00 255 LYS A N 1
ATOM 2012 C CA . LYS A 1 255 ? 18.954 5.353 32.486 1.00 50.00 255 LYS A CA 1
ATOM 2013 C C . LYS A 1 255 ? 19.075 4.070 33.324 1.00 50.00 255 LYS A C 1
ATOM 2015 O O . LYS A 1 255 ? 19.609 4.102 34.428 1.00 50.00 255 LYS A O 1
ATOM 2020 N N . ALA A 1 256 ? 18.639 2.929 32.783 1.00 47.53 256 ALA A N 1
ATOM 2021 C CA . ALA A 1 256 ? 18.760 1.621 33.436 1.00 47.53 256 ALA A CA 1
ATOM 2022 C C . ALA A 1 256 ? 20.213 1.114 33.541 1.00 47.53 256 ALA A C 1
ATOM 2024 O O . ALA A 1 256 ? 20.500 0.259 34.374 1.00 47.53 256 ALA A O 1
ATOM 2025 N N . CYS A 1 257 ? 21.127 1.656 32.731 1.00 44.28 257 CYS A N 1
ATOM 2026 C CA . CYS A 1 257 ? 22.556 1.334 32.768 1.00 44.28 257 CYS A CA 1
ATOM 2027 C C . CYS A 1 257 ? 23.364 2.290 33.669 1.00 44.28 257 CYS A C 1
ATOM 2029 O O . CYS A 1 257 ? 24.589 2.242 33.662 1.00 44.28 257 CYS A O 1
ATOM 2031 N N . GLY A 1 258 ? 22.692 3.150 34.448 1.00 37.59 258 GLY A N 1
ATOM 2032 C CA . GLY A 1 258 ? 23.334 4.082 35.381 1.00 37.59 258 GLY A CA 1
ATOM 2033 C C . GLY A 1 258 ? 23.717 5.437 34.778 1.00 37.59 258 GLY A C 1
ATOM 2034 O O . GLY A 1 258 ? 24.408 6.212 35.435 1.00 37.59 258 GLY A O 1
ATOM 2035 N N . PHE A 1 259 ? 23.270 5.752 33.558 1.00 41.50 259 PHE A N 1
ATOM 2036 C CA . PHE A 1 259 ? 23.568 7.033 32.916 1.00 41.50 259 PHE A CA 1
ATOM 2037 C C . PHE A 1 259 ? 22.556 8.117 33.320 1.00 41.50 259 PHE A C 1
ATOM 2039 O O . PHE A 1 259 ? 21.342 7.937 33.193 1.00 41.50 259 PHE A O 1
ATOM 2046 N N . THR A 1 260 ? 23.058 9.264 33.787 1.00 41.81 260 THR A N 1
ATOM 2047 C CA . THR A 1 260 ? 22.243 10.444 34.124 1.00 41.81 260 THR A CA 1
ATOM 2048 C C . THR A 1 260 ? 22.288 11.417 32.948 1.00 41.81 260 THR A C 1
ATOM 2050 O O . THR A 1 260 ? 23.325 12.015 32.691 1.00 41.81 260 THR A O 1
ATOM 2053 N N . LEU A 1 261 ? 21.185 11.555 32.206 1.00 43.34 261 LEU A N 1
ATOM 2054 C CA . LEU A 1 261 ? 21.087 12.493 31.081 1.00 43.34 261 LEU A CA 1
ATOM 2055 C C . LEU A 1 261 ? 20.881 13.927 31.591 1.00 43.34 261 LEU A C 1
ATOM 2057 O O . LEU A 1 261 ? 19.827 14.227 32.154 1.00 43.34 261 LEU A O 1
ATOM 2061 N N . ILE A 1 262 ? 21.862 14.801 31.357 1.00 40.00 262 ILE A N 1
ATOM 2062 C CA . ILE A 1 262 ? 21.716 16.260 31.422 1.00 40.00 262 ILE A CA 1
ATOM 2063 C C . ILE A 1 262 ? 21.569 16.760 29.976 1.00 40.00 262 ILE A C 1
ATOM 2065 O O . ILE A 1 262 ? 22.174 16.230 29.052 1.00 40.00 262 ILE A O 1
ATOM 2069 N N . THR A 1 263 ? 20.636 17.682 29.756 1.00 42.75 263 THR A N 1
ATOM 2070 C CA . THR A 1 263 ? 20.139 18.084 28.432 1.00 42.75 263 THR A CA 1
ATOM 2071 C C . THR A 1 263 ? 20.975 19.210 27.815 1.00 42.75 263 THR A C 1
ATOM 2073 O O . THR A 1 263 ? 20.512 20.353 27.779 1.00 42.75 263 THR A O 1
ATOM 2076 N N . ARG A 1 264 ? 22.196 18.921 27.349 1.00 42.81 264 ARG A N 1
ATOM 2077 C CA . ARG A 1 264 ? 22.966 19.812 26.459 1.00 42.81 264 ARG A CA 1
ATOM 2078 C C . ARG A 1 264 ? 23.694 19.009 25.378 1.00 42.81 264 ARG A C 1
ATOM 2080 O O . ARG A 1 264 ? 24.172 17.914 25.645 1.00 42.81 264 ARG A O 1
ATOM 2087 N N . ASP A 1 265 ? 23.800 19.564 24.172 1.00 42.91 265 ASP A N 1
ATOM 2088 C CA . ASP A 1 265 ? 24.389 18.890 22.999 1.00 42.91 265 ASP A CA 1
ATOM 2089 C C . ASP A 1 265 ? 25.871 18.505 23.182 1.00 42.91 265 ASP A C 1
ATOM 2091 O O . ASP A 1 265 ? 26.339 17.521 22.608 1.00 42.91 265 ASP A O 1
ATOM 2095 N N . GLU A 1 266 ? 26.605 19.214 24.047 1.00 45.38 266 GLU A N 1
ATOM 2096 C CA . GLU A 1 266 ? 27.987 18.875 24.429 1.00 45.38 266 GLU A CA 1
ATOM 2097 C C . GLU A 1 266 ? 28.085 17.526 25.178 1.00 45.38 266 GLU A C 1
ATOM 2099 O O . GLU A 1 266 ? 29.110 16.846 25.096 1.00 45.38 266 GLU A O 1
ATOM 2104 N N . ASP A 1 267 ? 27.002 17.076 25.824 1.00 52.34 267 ASP A N 1
ATOM 2105 C CA . ASP A 1 267 ? 26.958 15.823 26.588 1.00 52.34 267 ASP A CA 1
ATOM 2106 C C . ASP A 1 267 ? 26.772 14.584 25.690 1.00 52.34 267 ASP A C 1
ATOM 2108 O O . ASP A 1 267 ? 27.121 13.472 26.089 1.00 52.34 267 ASP A O 1
ATOM 2112 N N . LEU A 1 268 ? 26.272 14.742 24.457 1.00 48.94 268 LEU A N 1
ATOM 2113 C CA . LEU A 1 268 ? 26.049 13.623 23.527 1.00 48.94 268 LEU A CA 1
ATOM 2114 C C . LEU A 1 268 ? 27.361 13.063 22.971 1.00 48.94 268 LEU A C 1
ATOM 2116 O O . LEU A 1 268 ? 27.506 11.843 22.857 1.00 48.94 268 LEU A O 1
ATOM 2120 N N . ARG A 1 269 ? 28.341 13.935 22.695 1.00 50.16 269 ARG A N 1
ATOM 2121 C CA . ARG A 1 269 ? 29.704 13.512 22.333 1.00 50.16 269 ARG A CA 1
ATOM 2122 C C . ARG A 1 269 ? 30.356 12.755 23.486 1.00 50.16 269 ARG A C 1
ATOM 2124 O O . ARG A 1 269 ? 30.837 11.646 23.285 1.00 50.16 269 ARG A O 1
ATOM 2131 N N . ALA A 1 270 ? 30.255 13.285 24.707 1.00 52.12 270 ALA A N 1
ATOM 2132 C CA . ALA A 1 270 ? 30.779 12.624 25.901 1.00 52.12 270 ALA A CA 1
ATOM 2133 C C . ALA A 1 270 ? 30.119 11.254 26.157 1.00 52.12 270 ALA A C 1
ATOM 2135 O O . ALA A 1 270 ? 30.786 10.311 26.585 1.00 52.12 270 ALA A O 1
ATOM 2136 N N . LEU A 1 271 ? 28.821 11.115 25.867 1.00 51.03 271 LEU A N 1
ATOM 2137 C CA . LEU A 1 271 ? 28.086 9.860 26.023 1.00 51.03 271 LEU A CA 1
ATOM 2138 C C . LEU A 1 271 ? 28.467 8.831 24.948 1.00 51.03 271 LEU A C 1
ATOM 2140 O O . LEU A 1 271 ? 28.668 7.662 25.280 1.00 51.03 271 LEU A O 1
ATOM 2144 N N . SER A 1 272 ? 28.632 9.265 23.695 1.00 52.91 272 SER A N 1
ATOM 2145 C CA . SER A 1 272 ? 29.165 8.439 22.603 1.00 52.91 272 SER A CA 1
ATOM 2146 C C . SER A 1 272 ? 30.575 7.934 22.928 1.00 52.91 272 SER A C 1
ATOM 2148 O O . SER A 1 272 ? 30.822 6.727 22.905 1.00 52.91 272 SER A O 1
ATOM 2150 N N . ASP A 1 273 ? 31.475 8.828 23.344 1.00 59.28 273 ASP A N 1
ATOM 2151 C CA . ASP A 1 273 ? 32.857 8.493 23.703 1.00 59.28 273 ASP A CA 1
ATOM 2152 C C . ASP A 1 273 ? 32.926 7.546 24.908 1.00 59.28 273 ASP A C 1
ATOM 2154 O O . ASP A 1 273 ? 33.733 6.616 24.941 1.00 59.28 273 ASP A O 1
ATOM 2158 N N . MET A 1 274 ? 32.037 7.721 25.888 1.00 60.12 274 MET A N 1
ATOM 2159 C CA . MET A 1 274 ? 31.945 6.845 27.053 1.00 60.12 274 MET A CA 1
ATOM 2160 C C . MET A 1 274 ? 31.415 5.448 26.697 1.00 60.12 274 MET A C 1
ATOM 2162 O O . MET A 1 274 ? 31.937 4.457 27.211 1.00 60.12 274 MET A O 1
ATOM 2166 N N . VAL A 1 275 ? 30.411 5.344 25.817 1.00 59.88 275 VAL A N 1
ATOM 2167 C CA . VAL A 1 275 ? 29.897 4.054 25.322 1.00 59.88 275 VAL A CA 1
ATOM 2168 C C . VAL A 1 275 ? 30.978 3.331 24.520 1.00 59.88 275 VAL A C 1
ATOM 2170 O O . VAL A 1 275 ? 31.232 2.153 24.774 1.00 59.88 275 VAL A O 1
ATOM 2173 N N . LEU A 1 276 ? 31.683 4.038 23.633 1.00 59.38 276 LEU A N 1
ATOM 2174 C CA . LEU A 1 276 ? 32.814 3.495 22.878 1.00 59.38 276 LEU A CA 1
ATOM 2175 C C . LEU A 1 276 ? 33.954 3.043 23.802 1.00 59.38 276 LEU A C 1
ATOM 2177 O O . LEU A 1 276 ? 34.477 1.940 23.640 1.00 59.38 276 LEU A O 1
ATOM 2181 N N . ALA A 1 277 ? 34.286 3.825 24.832 1.00 65.12 277 ALA A N 1
ATOM 2182 C CA . ALA A 1 277 ? 35.296 3.462 25.825 1.00 65.12 277 ALA A CA 1
ATOM 2183 C C . ALA A 1 277 ? 34.889 2.252 26.687 1.00 65.12 277 ALA A C 1
ATOM 2185 O O . ALA A 1 277 ? 35.752 1.487 27.122 1.00 65.12 277 ALA A O 1
ATOM 2186 N N . HIS A 1 278 ? 33.593 2.057 26.948 1.00 57.22 278 HIS A N 1
ATOM 2187 C CA . HIS A 1 278 ? 33.088 0.900 27.692 1.00 57.22 278 HIS A CA 1
ATOM 2188 C C . HIS A 1 278 ? 33.081 -0.369 26.828 1.00 57.22 278 HIS A C 1
ATOM 2190 O O . HIS A 1 278 ? 33.513 -1.427 27.285 1.00 57.22 278 HIS A O 1
ATOM 2196 N N . VAL A 1 279 ? 32.685 -0.250 25.556 1.00 57.78 279 VAL A N 1
ATOM 2197 C CA . VAL A 1 279 ? 32.752 -1.336 24.562 1.00 57.78 279 VAL A CA 1
ATOM 2198 C C . VAL A 1 279 ? 34.203 -1.748 24.286 1.00 57.78 279 VAL A C 1
ATOM 2200 O O . VAL A 1 279 ? 34.479 -2.935 24.141 1.00 57.78 279 VAL A O 1
ATOM 2203 N N . ALA A 1 280 ? 35.149 -0.803 24.293 1.00 61.03 280 ALA A N 1
ATOM 2204 C CA . ALA A 1 280 ? 36.576 -1.100 24.160 1.00 61.03 280 ALA A CA 1
ATOM 2205 C C . ALA A 1 280 ? 37.151 -1.885 25.357 1.00 61.03 280 ALA A C 1
ATOM 2207 O O . ALA A 1 280 ? 38.106 -2.643 25.190 1.00 61.03 280 ALA A O 1
ATOM 2208 N N . LYS A 1 281 ? 36.583 -1.720 26.561 1.00 66.81 281 LYS A N 1
ATOM 2209 C CA . LYS A 1 281 ? 37.031 -2.405 27.788 1.00 66.81 281 LYS A CA 1
ATOM 2210 C C . LYS A 1 281 ? 36.439 -3.804 27.956 1.00 66.81 281 LYS A C 1
ATOM 2212 O O . LYS A 1 281 ? 37.101 -4.663 28.528 1.00 66.81 281 LYS A O 1
ATOM 2217 N N . ASP A 1 282 ? 35.220 -4.031 27.473 1.00 68.00 282 ASP A N 1
ATOM 2218 C CA . ASP A 1 282 ? 34.578 -5.349 27.470 1.00 68.00 282 ASP A CA 1
ATOM 2219 C C . ASP A 1 282 ? 33.749 -5.537 26.184 1.00 68.00 282 ASP A C 1
ATOM 2221 O O . ASP A 1 282 ? 32.534 -5.301 26.171 1.00 68.00 282 ASP A O 1
ATOM 2225 N N . PRO A 1 283 ? 34.388 -5.986 25.088 1.00 66.25 283 PRO A N 1
ATOM 2226 C CA . PRO A 1 283 ? 33.712 -6.224 23.812 1.00 66.25 283 PRO A CA 1
ATOM 2227 C C . PRO A 1 283 ? 32.588 -7.269 23.908 1.00 66.25 283 PRO A C 1
ATOM 2229 O O . PRO A 1 283 ? 31.644 -7.265 23.109 1.00 66.25 283 PRO A O 1
ATOM 2232 N N . ASP A 1 284 ? 32.654 -8.162 24.900 1.00 66.12 284 ASP A N 1
ATOM 2233 C CA . ASP A 1 284 ? 31.659 -9.207 25.109 1.00 66.12 284 ASP A CA 1
ATOM 2234 C C . ASP A 1 284 ? 30.413 -8.694 25.846 1.00 66.12 284 ASP A C 1
ATOM 2236 O O . ASP A 1 284 ? 29.347 -9.307 25.739 1.00 66.12 284 ASP A O 1
ATOM 2240 N N . ALA A 1 285 ? 30.475 -7.541 26.523 1.00 61.91 285 ALA A N 1
ATOM 2241 C CA . ALA A 1 285 ? 29.305 -6.907 27.130 1.00 61.91 285 ALA A CA 1
ATOM 2242 C C . ALA A 1 285 ? 28.240 -6.539 26.082 1.00 61.91 285 ALA A C 1
ATOM 2244 O O . ALA A 1 285 ? 27.054 -6.823 26.281 1.00 61.91 285 ALA A O 1
ATOM 2245 N N . LEU A 1 286 ? 28.659 -6.004 24.929 1.00 59.81 286 LEU A N 1
ATOM 2246 C CA . LEU A 1 286 ? 27.752 -5.675 23.827 1.00 59.81 286 LEU A CA 1
ATOM 2247 C C . LEU A 1 286 ? 27.137 -6.943 23.217 1.00 59.81 286 LEU A C 1
ATOM 2249 O O . LEU A 1 286 ? 25.932 -6.998 22.962 1.00 59.81 286 LEU A O 1
ATOM 2253 N N . ARG A 1 287 ? 27.933 -8.010 23.060 1.00 63.44 287 ARG A N 1
ATOM 2254 C CA . ARG A 1 287 ? 27.439 -9.312 22.581 1.00 63.44 287 ARG A CA 1
ATOM 2255 C C . ARG A 1 287 ? 26.411 -9.920 23.533 1.00 63.44 287 ARG A C 1
ATOM 2257 O O . ARG A 1 287 ? 25.371 -10.391 23.069 1.00 63.44 287 ARG A O 1
ATOM 2264 N N . ARG A 1 288 ? 26.655 -9.873 24.848 1.00 67.94 288 ARG A N 1
ATOM 2265 C CA . ARG A 1 288 ? 25.702 -10.334 25.874 1.00 67.94 288 ARG A CA 1
ATOM 2266 C C . ARG A 1 288 ? 24.406 -9.525 25.835 1.00 67.94 288 ARG A C 1
ATOM 2268 O O . ARG A 1 288 ? 23.331 -10.119 25.844 1.00 67.94 288 ARG A O 1
ATOM 2275 N N . TYR A 1 289 ? 24.486 -8.200 25.708 1.00 56.75 289 TYR A N 1
ATOM 2276 C CA . TYR A 1 289 ? 23.307 -7.339 25.575 1.00 56.75 289 TYR A CA 1
ATOM 2277 C C . TYR A 1 289 ? 22.464 -7.698 24.339 1.00 56.75 289 TYR A C 1
ATOM 2279 O O . TYR A 1 289 ? 21.251 -7.894 24.443 1.00 56.75 289 TYR A O 1
ATOM 2287 N N . VAL A 1 290 ? 23.108 -7.888 23.183 1.00 61.56 290 VAL A N 1
ATOM 2288 C CA . VAL A 1 290 ? 22.435 -8.309 21.943 1.00 61.56 290 VAL A CA 1
ATOM 2289 C C . VAL A 1 290 ? 21.796 -9.695 22.090 1.00 61.56 290 VAL A C 1
ATOM 2291 O O . VAL A 1 290 ? 20.674 -9.909 21.625 1.00 61.56 290 VAL A O 1
ATOM 2294 N N . GLN A 1 291 ? 22.464 -10.644 22.753 1.00 65.38 291 GLN A N 1
ATOM 2295 C CA . GLN A 1 291 ? 21.900 -11.973 23.014 1.00 65.38 291 GLN A CA 1
ATOM 2296 C C . GLN A 1 291 ? 20.682 -11.920 23.947 1.00 65.38 291 GLN A C 1
ATOM 2298 O O . GLN A 1 291 ? 19.686 -12.590 23.671 1.00 65.38 291 GLN A O 1
ATOM 2303 N N . ILE A 1 292 ? 20.719 -11.089 24.993 1.00 64.81 292 ILE A N 1
ATOM 2304 C CA . ILE A 1 292 ? 19.580 -10.864 25.895 1.00 64.81 292 ILE A CA 1
ATOM 2305 C C . ILE A 1 292 ? 18.390 -10.295 25.114 1.00 64.81 292 ILE A C 1
ATOM 2307 O O . ILE A 1 292 ? 17.288 -10.834 25.208 1.00 64.81 292 ILE A O 1
ATOM 2311 N N . GLN A 1 293 ? 18.609 -9.281 24.269 1.00 67.62 293 GLN A N 1
ATOM 2312 C CA . GLN A 1 293 ? 17.546 -8.696 23.442 1.00 67.62 293 GLN A CA 1
ATOM 2313 C C . GLN A 1 293 ? 16.942 -9.709 22.451 1.00 67.62 293 GLN A C 1
ATOM 2315 O O . GLN A 1 293 ? 15.720 -9.768 22.286 1.00 67.62 293 GLN A O 1
ATOM 2320 N N . LYS A 1 294 ? 17.765 -10.571 21.834 1.00 68.25 294 LYS A N 1
ATOM 2321 C CA . LYS A 1 294 ? 17.279 -11.664 20.969 1.00 68.25 294 LYS A CA 1
ATOM 2322 C C . LYS A 1 294 ? 16.426 -12.675 21.745 1.00 68.25 294 LYS A C 1
ATOM 2324 O O . LYS A 1 294 ? 15.347 -13.041 21.277 1.00 68.25 294 LYS A O 1
ATOM 2329 N N . ALA A 1 295 ? 16.870 -13.084 22.934 1.00 69.44 295 ALA A N 1
ATOM 2330 C CA . ALA A 1 295 ? 16.145 -14.031 23.779 1.00 69.44 295 ALA A CA 1
ATOM 2331 C C . ALA A 1 295 ? 14.805 -13.461 24.283 1.00 69.44 295 ALA A C 1
ATOM 2333 O O . ALA A 1 295 ? 13.790 -14.162 24.280 1.00 69.44 295 ALA A O 1
ATOM 2334 N N . GLU A 1 296 ? 14.765 -12.182 24.667 1.00 68.62 296 GLU A N 1
ATOM 2335 C CA . GLU A 1 296 ? 13.528 -11.496 25.061 1.00 68.62 296 GLU A CA 1
ATOM 2336 C C . GLU A 1 296 ? 12.528 -11.402 23.902 1.00 68.62 296 GLU A C 1
ATOM 2338 O O . GLU A 1 296 ? 11.334 -11.654 24.093 1.00 68.62 296 GLU A O 1
ATOM 2343 N N . ARG A 1 297 ? 13.003 -11.099 22.686 1.00 69.12 297 ARG A N 1
ATOM 2344 C CA . ARG A 1 297 ? 12.162 -11.064 21.481 1.00 69.12 297 ARG A CA 1
ATOM 2345 C C . ARG A 1 297 ? 11.581 -12.443 21.157 1.00 69.12 297 ARG A C 1
ATOM 2347 O O . ARG A 1 297 ? 10.390 -12.549 20.879 1.00 69.12 297 ARG A O 1
ATOM 2354 N N . GLN A 1 298 ? 12.381 -13.504 21.267 1.00 76.12 298 GLN A N 1
ATOM 2355 C CA . GLN A 1 298 ? 11.925 -14.877 21.033 1.00 76.12 298 GLN A CA 1
ATOM 2356 C C . GLN A 1 298 ? 10.863 -15.323 22.052 1.00 76.12 298 GLN A C 1
ATOM 2358 O O . GLN A 1 298 ? 9.839 -15.881 21.657 1.00 76.12 298 GLN A O 1
ATOM 2363 N N . LYS A 1 299 ? 11.052 -15.016 23.345 1.00 74.38 299 LYS A N 1
ATOM 2364 C CA . LYS A 1 299 ? 10.052 -15.297 24.393 1.00 74.38 299 LYS A CA 1
ATOM 2365 C C . LYS A 1 299 ? 8.729 -14.571 24.141 1.00 74.38 299 LYS A C 1
ATOM 2367 O O . LYS A 1 299 ? 7.664 -15.165 24.302 1.00 74.38 299 LYS A O 1
ATOM 2372 N N . LYS A 1 300 ? 8.781 -13.301 23.719 1.00 69.38 300 LYS A N 1
ATOM 2373 C CA . LYS A 1 300 ? 7.580 -12.526 23.364 1.00 69.38 300 LYS A CA 1
ATOM 2374 C C . LYS A 1 300 ? 6.844 -13.134 22.169 1.00 69.38 300 LYS A C 1
ATOM 2376 O O . LYS A 1 300 ? 5.625 -13.268 22.232 1.00 69.38 300 LYS A O 1
ATOM 2381 N N . ASN A 1 301 ? 7.565 -13.561 21.133 1.00 62.59 301 ASN A N 1
ATOM 2382 C CA . ASN A 1 301 ? 6.963 -14.194 19.957 1.00 62.59 301 ASN A CA 1
ATOM 2383 C C . ASN A 1 301 ? 6.269 -15.521 20.309 1.00 62.59 301 ASN A C 1
ATOM 2385 O O . ASN A 1 301 ? 5.111 -15.711 19.949 1.00 62.59 301 ASN A O 1
ATOM 2389 N N . GLN A 1 302 ? 6.912 -16.383 21.104 1.00 74.06 302 GLN A N 1
ATOM 2390 C CA . GLN A 1 302 ? 6.311 -17.646 21.564 1.00 74.06 302 GLN A CA 1
ATOM 2391 C C . GLN A 1 302 ? 5.049 -17.426 22.414 1.00 74.06 302 GLN A C 1
ATOM 2393 O O . GLN A 1 302 ? 4.060 -18.146 22.271 1.00 74.06 302 GLN A O 1
ATOM 2398 N N . ALA A 1 303 ? 5.047 -16.406 23.280 1.00 65.44 303 ALA A N 1
ATOM 2399 C CA . ALA A 1 303 ? 3.871 -16.051 24.072 1.00 65.44 303 ALA A CA 1
ATOM 2400 C C . ALA A 1 303 ? 2.704 -15.559 23.193 1.00 65.44 303 ALA A C 1
ATOM 2402 O O . ALA A 1 303 ? 1.546 -15.891 23.451 1.00 65.44 303 ALA A O 1
ATOM 2403 N N . ILE A 1 304 ? 2.999 -14.797 22.135 1.00 67.88 304 ILE A N 1
ATOM 2404 C CA . ILE A 1 304 ? 1.995 -14.310 21.178 1.00 67.88 304 ILE A CA 1
ATOM 2405 C C . ILE A 1 304 ? 1.405 -15.470 20.364 1.00 67.88 304 ILE A C 1
ATOM 2407 O O . ILE A 1 304 ? 0.182 -15.545 20.220 1.00 67.88 304 ILE A O 1
ATOM 2411 N N . GLU A 1 305 ? 2.234 -16.398 19.885 1.00 65.44 305 GLU A N 1
ATOM 2412 C CA . GLU A 1 305 ? 1.789 -17.589 19.150 1.00 65.44 305 GLU A CA 1
ATOM 2413 C C . GLU A 1 305 ? 0.870 -18.475 20.005 1.00 65.44 305 GLU A C 1
ATOM 2415 O O . GLU A 1 305 ? -0.213 -18.861 19.557 1.00 65.44 305 GLU A O 1
ATOM 2420 N N . GLY A 1 306 ? 1.231 -18.713 21.272 1.00 66.06 306 GLY A N 1
ATOM 2421 C CA . GLY A 1 306 ? 0.417 -19.496 22.207 1.00 66.06 306 GLY A CA 1
ATOM 2422 C C . GLY A 1 306 ? -0.952 -18.868 22.498 1.00 66.06 306 GLY A C 1
ATOM 2423 O O . GLY A 1 306 ? -1.975 -19.554 22.450 1.00 66.06 306 GLY A O 1
ATOM 2424 N N . ILE A 1 307 ? -1.005 -17.552 22.738 1.00 72.88 307 ILE A N 1
ATOM 2425 C CA . ILE A 1 307 ? -2.271 -16.838 22.988 1.00 72.88 307 ILE A CA 1
ATOM 2426 C C . ILE A 1 307 ? -3.168 -16.858 21.741 1.00 72.88 307 ILE A C 1
ATOM 2428 O O . ILE A 1 307 ? -4.384 -17.039 21.850 1.00 72.88 307 ILE A O 1
ATOM 2432 N N . THR A 1 308 ? -2.579 -16.694 20.555 1.00 70.25 308 THR A N 1
ATOM 2433 C CA . THR A 1 308 ? -3.313 -16.675 19.281 1.00 70.25 308 THR A CA 1
ATOM 2434 C C . THR A 1 308 ? -3.910 -18.050 18.969 1.00 70.25 308 THR A C 1
ATOM 2436 O O . THR A 1 308 ? -5.088 -18.144 18.618 1.00 70.25 308 THR A O 1
ATOM 2439 N N . PHE A 1 309 ? -3.154 -19.128 19.204 1.00 62.69 309 PHE A N 1
ATOM 2440 C CA . PHE A 1 309 ? -3.625 -20.503 19.023 1.00 62.69 309 PHE A CA 1
ATOM 2441 C C . PHE A 1 309 ? -4.791 -20.858 19.961 1.00 62.69 309 PHE A C 1
ATOM 2443 O O . PHE A 1 309 ? -5.800 -21.412 19.522 1.00 62.69 309 PHE A O 1
ATOM 2450 N N . VAL A 1 310 ? -4.708 -20.481 21.243 1.00 75.50 310 VAL A N 1
ATOM 2451 C CA . VAL A 1 310 ? -5.777 -20.741 22.225 1.00 75.50 310 VAL A CA 1
ATOM 2452 C C . VAL A 1 310 ? -7.067 -19.994 21.867 1.00 75.50 310 VAL A C 1
ATOM 2454 O O . VAL A 1 310 ? -8.151 -20.580 21.930 1.00 75.50 310 VAL A O 1
ATOM 2457 N N . LYS A 1 311 ? -6.974 -18.729 21.434 1.00 73.06 311 LYS A N 1
ATOM 2458 C CA . LYS A 1 311 ? -8.145 -17.953 20.986 1.00 73.06 311 LYS A CA 1
ATOM 2459 C C . LYS A 1 311 ? -8.788 -18.550 19.731 1.00 73.06 311 LYS A C 1
ATOM 2461 O O . LYS A 1 311 ? -10.013 -18.646 19.673 1.00 73.06 311 LYS A O 1
ATOM 2466 N N . MET A 1 312 ? -7.982 -19.012 18.772 1.00 76.81 312 MET A N 1
ATOM 2467 C CA . MET A 1 312 ? -8.477 -19.674 17.560 1.00 76.81 312 MET A CA 1
ATOM 2468 C C . MET A 1 312 ? -9.219 -20.980 17.887 1.00 76.81 312 MET A C 1
ATOM 2470 O O . MET A 1 312 ? -10.324 -21.204 17.398 1.00 76.81 312 MET A O 1
ATOM 2474 N N . MET A 1 313 ? -8.659 -21.810 18.774 1.00 79.12 313 MET A N 1
ATOM 2475 C CA . MET A 1 313 ? -9.286 -23.067 19.202 1.00 79.12 313 MET A CA 1
ATOM 2476 C C . MET A 1 313 ? -10.593 -22.849 19.972 1.00 79.12 313 MET A C 1
ATOM 2478 O O . MET A 1 313 ? -11.521 -23.649 19.841 1.00 79.12 313 MET A O 1
ATOM 2482 N N . LYS A 1 314 ? -10.688 -21.770 20.759 1.00 80.94 314 LYS A N 1
ATOM 2483 C CA . LYS A 1 314 ? -11.925 -21.397 21.456 1.00 80.94 314 LYS A CA 1
ATOM 2484 C C . LYS A 1 314 ? -13.023 -21.000 20.463 1.00 80.94 314 LYS A C 1
ATOM 2486 O O . LYS A 1 314 ? -14.104 -21.580 20.509 1.00 80.94 314 LYS A O 1
ATOM 2491 N N . LYS A 1 315 ? -12.702 -20.125 19.505 1.00 79.69 315 LYS A N 1
ATOM 2492 C CA . LYS A 1 315 ? -13.632 -19.685 18.454 1.00 79.69 315 LYS A CA 1
ATOM 2493 C C . LYS A 1 315 ? -14.142 -20.856 17.604 1.00 79.69 315 LYS A C 1
ATOM 2495 O O . LYS A 1 315 ? -15.341 -20.992 17.393 1.00 79.69 315 LYS A O 1
ATOM 2500 N N . MET A 1 316 ? -13.257 -21.781 17.221 1.00 76.38 316 MET A N 1
ATOM 2501 C CA . MET A 1 316 ? -13.650 -22.991 16.486 1.00 76.38 316 MET A CA 1
ATOM 2502 C C . MET A 1 316 ? -14.598 -23.909 17.274 1.00 76.38 316 MET A C 1
ATOM 2504 O O . MET A 1 316 ? -15.439 -24.578 16.676 1.00 76.38 316 MET A O 1
ATOM 2508 N N . ARG A 1 317 ? -14.468 -23.990 18.607 1.00 78.75 317 ARG A N 1
ATOM 2509 C CA . ARG A 1 317 ? -15.398 -24.773 19.442 1.00 78.75 317 ARG A CA 1
ATOM 2510 C C . ARG A 1 317 ? -16.773 -24.115 19.519 1.00 78.75 317 ARG A C 1
ATOM 2512 O O . ARG A 1 317 ? -17.772 -24.825 19.447 1.00 78.75 317 ARG A O 1
ATOM 2519 N N . GLU A 1 318 ? -16.815 -22.792 19.631 1.00 80.56 318 GLU A N 1
ATOM 2520 C CA . GLU A 1 318 ? -18.055 -22.009 19.680 1.00 80.56 318 GLU A CA 1
ATOM 2521 C C . GLU A 1 318 ? -18.828 -22.105 18.351 1.00 80.56 318 GLU A C 1
ATOM 2523 O O . GLU A 1 318 ? -20.024 -22.397 18.351 1.00 80.56 318 GLU A O 1
ATOM 2528 N N . GLU A 1 319 ? -18.138 -22.007 17.212 1.00 77.62 319 GLU A N 1
ATOM 2529 C CA . GLU A 1 319 ? -18.743 -22.158 15.877 1.00 77.62 319 GLU A CA 1
ATOM 2530 C C . GLU A 1 319 ? -19.274 -23.585 15.626 1.00 77.62 319 GLU A C 1
ATOM 2532 O O . GLU A 1 319 ? -20.343 -23.784 15.039 1.00 77.62 319 GLU A O 1
ATOM 2537 N N . ARG A 1 320 ? -18.577 -24.612 16.134 1.00 73.56 320 ARG A N 1
ATOM 2538 C CA . ARG A 1 320 ? -19.008 -26.014 15.999 1.00 73.56 320 ARG A CA 1
ATOM 2539 C C . ARG A 1 320 ? -20.223 -26.343 16.873 1.00 73.56 320 ARG A C 1
ATOM 2541 O O . ARG A 1 320 ? -21.061 -27.138 16.454 1.00 73.56 320 ARG A O 1
ATOM 2548 N N . ALA A 1 321 ? -20.348 -25.715 18.044 1.00 69.50 321 ALA A N 1
ATOM 2549 C CA . ALA A 1 321 ? -21.523 -25.849 18.907 1.00 69.50 321 ALA A CA 1
ATOM 2550 C C . ALA A 1 321 ? -22.779 -25.222 18.274 1.00 69.50 321 ALA A C 1
ATOM 2552 O O . ALA A 1 321 ? -23.862 -25.800 18.357 1.00 69.50 321 ALA A O 1
ATOM 2553 N N . TYR A 1 322 ? -22.623 -24.099 17.565 1.00 55.12 322 TYR A N 1
ATOM 2554 C CA . TYR A 1 322 ? -23.724 -23.426 16.867 1.00 55.12 322 TYR A CA 1
ATOM 2555 C C . TYR A 1 322 ? -24.286 -24.256 15.699 1.00 55.12 322 TYR A C 1
ATOM 2557 O O . TYR A 1 322 ? -25.486 -24.254 15.442 1.00 55.12 322 TYR A O 1
ATOM 2565 N N . THR A 1 323 ? -23.434 -25.040 15.032 1.00 58.25 323 THR A N 1
ATOM 2566 C CA . THR A 1 323 ? -23.837 -25.842 13.862 1.00 58.25 323 THR A CA 1
ATOM 2567 C C . THR A 1 323 ? -24.646 -27.092 14.243 1.00 58.25 323 THR A C 1
ATOM 2569 O O . THR A 1 323 ? -25.467 -27.561 13.462 1.00 58.25 323 THR A O 1
ATOM 2572 N N . ILE A 1 324 ? -24.448 -27.639 15.449 1.00 56.97 324 ILE A N 1
ATOM 2573 C CA . ILE A 1 324 ? -25.126 -28.870 15.898 1.00 56.97 324 ILE A CA 1
ATOM 2574 C C . ILE A 1 324 ? -26.505 -28.566 16.521 1.00 56.97 324 ILE A C 1
ATOM 2576 O O . ILE A 1 324 ? -27.393 -29.413 16.485 1.00 56.97 324 ILE A O 1
ATOM 2580 N N . GLY A 1 325 ? -26.730 -27.348 17.031 1.00 51.75 325 GLY A N 1
ATOM 2581 C CA . GLY A 1 325 ? -27.999 -26.952 17.661 1.00 51.75 325 GLY A CA 1
ATOM 2582 C C . GLY A 1 325 ? -29.144 -26.572 16.707 1.00 51.75 325 GLY A C 1
ATOM 2583 O O . GLY A 1 325 ? -30.275 -26.438 17.161 1.00 51.75 325 GLY A O 1
ATOM 2584 N N . GLY A 1 326 ? -28.882 -26.393 15.406 1.00 49.25 326 GLY A N 1
ATOM 2585 C CA . GLY A 1 326 ? -29.868 -25.877 14.440 1.00 49.25 326 GLY A CA 1
ATOM 2586 C C . GLY A 1 326 ? -30.686 -26.923 13.671 1.00 49.25 326 GLY A C 1
ATOM 2587 O O . GLY A 1 326 ? -31.507 -26.543 12.843 1.00 49.25 326 GLY A O 1
ATOM 2588 N N . ALA A 1 327 ? -30.469 -28.223 13.895 1.00 49.00 327 ALA A N 1
ATOM 2589 C CA . ALA A 1 327 ? -31.001 -29.285 13.028 1.00 49.00 327 ALA A CA 1
ATOM 2590 C C . ALA A 1 327 ? -32.177 -30.097 13.607 1.00 49.00 327 ALA A C 1
ATOM 2592 O O . ALA A 1 327 ? -32.496 -31.157 13.073 1.00 49.00 327 ALA A O 1
ATOM 2593 N N . VAL A 1 328 ? -32.845 -29.637 14.670 1.00 52.16 328 VAL A N 1
ATOM 2594 C CA . VAL A 1 328 ? -34.022 -30.339 15.216 1.00 52.16 328 VAL A CA 1
ATOM 2595 C C . VAL A 1 328 ? -35.185 -29.366 15.391 1.00 52.16 328 VAL A C 1
ATOM 2597 O O . VAL A 1 328 ? -35.439 -28.865 16.481 1.00 52.16 328 VAL A O 1
ATOM 2600 N N . ALA A 1 329 ? -35.898 -29.100 14.296 1.00 44.72 329 ALA A N 1
ATOM 2601 C CA . ALA A 1 329 ? -37.288 -28.666 14.369 1.00 44.72 329 ALA A CA 1
ATOM 2602 C C . ALA A 1 329 ? -38.160 -29.937 14.395 1.00 44.72 329 ALA A C 1
ATOM 2604 O O . ALA A 1 329 ? -38.091 -30.715 13.439 1.00 44.72 329 ALA A O 1
ATOM 2605 N N . PRO A 1 330 ? -38.912 -30.213 15.476 1.00 53.06 330 PRO A N 1
ATOM 2606 C CA . PRO A 1 330 ? -39.823 -31.349 15.509 1.00 53.06 330 PRO A CA 1
ATOM 2607 C C . PRO A 1 330 ? -41.031 -31.071 14.604 1.00 53.06 330 PRO A C 1
ATOM 2609 O O . PRO A 1 330 ? -41.573 -29.964 14.618 1.00 53.06 330 PRO A O 1
ATOM 2612 N N . ALA A 1 331 ? -41.407 -32.076 13.811 1.00 60.41 331 ALA A N 1
ATOM 2613 C CA . ALA A 1 331 ? -42.663 -32.126 13.065 1.00 60.41 331 ALA A CA 1
ATOM 2614 C C . ALA A 1 331 ? -43.815 -32.588 13.964 1.00 60.41 331 ALA A C 1
ATOM 2616 O O . ALA A 1 331 ? -43.544 -33.408 14.875 1.00 60.41 331 ALA A O 1
#

pLDDT: mean 80.31, std 20.45, range [35.06, 98.56]

Foldseek 3Di:
DDDQDPDDDDQALVSQVVDPVSVVLLLVLCVVVVQNLLVCLLPDDDQLVVNCQQAQDPPHPSHDDDDPVLRVVSVVCVVVVVRVDPVSVVSSVVVNVVSRVCCNVPVSLVSLLDPSNQVVQVVVVGDNVSSCVRSVPDPPPQLLVVVCVVQVAPDSVLSVVLLVCCQVPHLVVRQVVQVVSCVVRVHPDRSLVSVVCCPVVVSHPHHPPNDDPPVPPPPPPPPVPDDFDQDPVQRWTWDPDDPNDTDIDHPVVCVVVVDDDDDDPVVVVVVVVVVVVVCVVPVVVVVVVVVVVVVVVVVVVVVVVVVVVVVVVVVVVVVVVVVVPPPDDDD

Radius of gyration: 28.97 Å; chains: 1; bounding box: 80×62×66 Å

Secondary structure (DSSP, 8-state):
-EEETTEEE--SHHHHHH-TTHHHHHHHHHHHTT-HHHHHHHHS---HHHHIIIIISTT-TT-----HHHHHHHHHHHHHT-TT-THHHHHHHHHHHHHHHHIIIIIHHHHTTSHHHHHHHHHTT--HHHHHHHSPPPPPPPHHHHHHHHTT-S-HHHHHHHHHHHHHH-HHHHHHHHHHHHHHTT----HHHHHHHHHHTTSSPPPTT----TT-------TT----PBPTTT-PEEEEEETTEEEEE-HHHHHHTT------THHHHHHHHHHHHHHHH-HHHHHHHHHHHHHHHHHHHHHHHHHHHHHHHHHHHHHHHHHHTTS----

Sequence (331 aa):
MKRFGAHTYPDTIDTIVADSTFVKVFFNHLVAELSPENLLFYLGGFDPRATYPVFIQLGAKHQINISSAQREPMDELAAAGDWDNVEWVRLISDAREEVRKVMTNDSLTRFWKSDAFLKHHERRGGARADVAQEVADPPPPPLWQRAATTFGFKSPQVLQAYIAAFEAKGETLTLGACRKMLAAENRKMDPYLFNRMLVRDGYARKPADLEADPRAVETEIDPLDAPADLDPETGELQIADVAGLQVTFKKDKLKACGFTLITRDEDLRALSDMVLAHVAKDPDALRRYVQIQKAERQKKNQAIEGITFVKMMKKMREERAYTIGGAVAPA

InterPro domains:
  IPR016137 RGS domain [SM00315] (12-121)
  IPR036305 RGS domain superfamily [SSF48097] (13-119)
  IPR044926 RGS, subdomain 2 [G3DSA:1.10.167.10] (47-124)